Protein AF-A0A6I2YUP7-F1 (afdb_monomer_lite)

pLDDT: mean 86.21, std 19.7, range [32.12, 98.81]

Secondary structure (DSSP, 8-state):
---HHHHHHHHHHHHHHHHHTT----------------------------GGGHHHHHHHHTT-HHHHHHHHHHHHHH-TT-HHHHHHHHHHHHHHHHTT--HHHHHHHHTSTTGGG-HHHHHHHHHHHHHTT-HHHHHHHHHHHHHH--HHHHHHHHHHHHHHHHHHTT-TTHHHHHHHHHHHH-

Foldseek 3Di:
DDPPVVVVVVVVVVVVVCVVVVNPDDPDDDDDDDDDDDPPPPPVPPPPDPVLQVQLVVCVVVVNLVSNLVSLVVVCVVPVPPLVSLLSNLVSVLVVLQPPDDLVVLVVQLPDPPCLQVLSSLLSNLSVCLVVVVLLVSLVSLLSNLLVYDDPSNVSSVVSNVSSCSNCPVPPNNVVSVVSNVVSVD

Sequence (186 aa):
AYPEAQIRAILDELLKVAAEQGVTGTLTDDQGQVPDEPAGAEEDAEPATDPRFDAAFNAIEAGDWESAAAAYQLIIDADPSERDAIAGLATVGLYRRTEGEDEGALRSIADQPDAAADVVVQCATADFDALAGRWSLAFDRLVTCVRASSGPDRELVRSRLLELFVLAGEDPAVPAARTALANALF

Radius of gyration: 26.77 Å; chains: 1; bounding box: 65×63×55 Å

Structure (mmCIF, N/CA/C/O backbone):
data_AF-A0A6I2YUP7-F1
#
_entry.id   AF-A0A6I2YUP7-F1
#
loop_
_atom_site.group_PDB
_atom_site.id
_atom_site.type_symbol
_atom_site.label_atom_id
_atom_site.label_alt_id
_atom_site.label_comp_id
_atom_site.label_asym_id
_atom_site.label_entity_id
_atom_site.label_seq_id
_atom_site.pdbx_PDB_ins_code
_atom_site.Cartn_x
_atom_site.Cartn_y
_atom_site.Cartn_z
_atom_site.occupancy
_atom_site.B_iso_or_equiv
_atom_site.auth_seq_id
_atom_site.auth_comp_id
_atom_site.auth_asym_id
_atom_site.auth_atom_id
_atom_site.pdbx_PDB_model_num
ATOM 1 N N . ALA A 1 1 ? 31.560 44.373 -1.502 1.00 60.38 1 ALA A N 1
ATOM 2 C CA . ALA A 1 1 ? 32.287 43.942 -2.711 1.00 60.38 1 ALA A CA 1
ATOM 3 C C . ALA A 1 1 ? 33.732 43.698 -2.308 1.00 60.38 1 ALA A C 1
ATOM 5 O O . ALA A 1 1 ? 34.328 44.596 -1.725 1.00 60.38 1 ALA A O 1
ATOM 6 N N . TYR A 1 2 ? 34.244 42.482 -2.495 1.00 57.75 2 TYR A N 1
ATOM 7 C CA . TYR A 1 2 ? 35.631 42.163 -2.146 1.00 57.75 2 TYR A CA 1
ATOM 8 C C . TYR A 1 2 ? 36.592 42.781 -3.181 1.00 57.75 2 TYR A C 1
ATOM 10 O O . TYR A 1 2 ? 36.228 42.844 -4.357 1.00 57.75 2 TYR A O 1
ATOM 18 N N . PRO A 1 3 ? 37.785 43.256 -2.777 1.00 76.12 3 PRO A N 1
ATOM 19 C CA . PRO A 1 3 ? 38.811 43.728 -3.702 1.00 76.12 3 PRO A CA 1
ATOM 20 C C . PRO A 1 3 ? 39.198 42.628 -4.698 1.00 76.12 3 PRO A C 1
ATOM 22 O O . PRO A 1 3 ? 39.425 41.486 -4.306 1.00 76.12 3 PRO A O 1
ATOM 25 N N . GLU A 1 4 ? 39.331 42.973 -5.978 1.00 67.56 4 GLU A N 1
ATOM 26 C CA . GLU A 1 4 ? 39.637 42.033 -7.070 1.00 67.56 4 GLU A CA 1
ATOM 27 C C . GLU A 1 4 ? 40.912 41.201 -6.819 1.00 67.56 4 GLU A C 1
ATOM 29 O O . GLU A 1 4 ? 40.976 40.018 -7.151 1.00 67.56 4 GLU A O 1
ATOM 34 N N . ALA A 1 5 ? 41.904 41.788 -6.143 1.00 68.12 5 ALA A N 1
ATOM 35 C CA . ALA A 1 5 ? 43.133 41.101 -5.747 1.00 68.12 5 ALA A CA 1
ATOM 36 C C . ALA A 1 5 ? 42.896 39.963 -4.733 1.00 68.12 5 ALA A C 1
ATOM 38 O O . ALA A 1 5 ? 43.591 38.952 -4.772 1.00 68.12 5 ALA A O 1
ATOM 39 N N . GLN A 1 6 ? 41.901 40.104 -3.852 1.00 65.00 6 GLN A N 1
ATOM 40 C CA . GLN A 1 6 ? 41.524 39.076 -2.878 1.00 65.00 6 GLN A CA 1
ATOM 41 C C . GLN A 1 6 ? 40.771 37.917 -3.543 1.00 65.00 6 GLN A C 1
ATOM 43 O O . GLN A 1 6 ? 40.932 36.776 -3.132 1.00 65.00 6 GLN A O 1
ATOM 48 N N . ILE A 1 7 ? 40.009 38.191 -4.607 1.00 69.25 7 ILE A N 1
ATOM 49 C CA . ILE A 1 7 ? 39.295 37.162 -5.376 1.00 69.25 7 ILE A CA 1
ATOM 50 C C . ILE A 1 7 ? 40.283 36.298 -6.174 1.00 69.25 7 ILE A C 1
ATOM 52 O O . ILE A 1 7 ? 40.143 35.077 -6.185 1.00 69.25 7 ILE A O 1
ATOM 56 N N . ARG A 1 8 ? 41.317 36.900 -6.781 1.00 69.12 8 ARG A N 1
ATOM 57 C CA . ARG A 1 8 ? 42.359 36.136 -7.497 1.00 69.12 8 ARG A CA 1
ATOM 58 C C . ARG A 1 8 ? 43.161 35.226 -6.573 1.00 69.12 8 ARG A C 1
ATOM 60 O O . ARG A 1 8 ? 43.351 34.067 -6.904 1.00 69.12 8 ARG A O 1
ATOM 67 N N . ALA A 1 9 ? 43.549 35.716 -5.396 1.00 72.19 9 ALA A N 1
ATOM 68 C CA . ALA A 1 9 ? 44.296 34.909 -4.432 1.00 72.19 9 ALA A CA 1
ATOM 69 C C . ALA A 1 9 ? 43.512 33.662 -3.977 1.00 72.19 9 ALA A C 1
ATOM 71 O O . ALA A 1 9 ? 44.088 32.585 -3.858 1.00 72.19 9 ALA A O 1
ATOM 72 N N . ILE A 1 10 ? 42.195 33.796 -3.779 1.00 72.56 10 ILE A N 1
ATOM 73 C CA . ILE A 1 10 ? 41.316 32.678 -3.406 1.00 72.56 10 ILE A CA 1
ATOM 74 C C . ILE A 1 10 ? 41.162 31.689 -4.571 1.00 72.56 10 ILE A C 1
ATOM 76 O O . ILE A 1 10 ? 41.180 30.483 -4.348 1.00 72.56 10 ILE A O 1
ATOM 80 N N . LEU A 1 11 ? 41.038 32.176 -5.811 1.00 72.81 11 LEU A N 1
ATOM 81 C CA . LEU A 1 11 ? 40.958 31.326 -7.007 1.00 72.81 11 LEU A CA 1
ATOM 82 C C . LEU A 1 11 ? 42.252 30.537 -7.253 1.00 72.81 11 LEU A C 1
ATOM 84 O O . LEU A 1 11 ? 42.181 29.356 -7.587 1.00 72.81 11 LEU A O 1
ATOM 88 N N . ASP A 1 12 ? 43.414 31.155 -7.037 1.00 73.19 12 ASP A N 1
ATOM 89 C CA . ASP A 1 12 ? 44.716 30.495 -7.179 1.00 73.19 12 ASP A CA 1
ATOM 90 C C . ASP A 1 12 ? 44.909 29.387 -6.128 1.00 73.19 12 ASP A C 1
ATOM 92 O O . ASP A 1 12 ? 45.431 28.313 -6.432 1.00 73.19 12 ASP A O 1
ATOM 96 N N . GLU A 1 13 ? 44.445 29.612 -4.894 1.00 72.38 13 GLU A N 1
ATOM 97 C CA . GLU A 1 13 ? 44.474 28.608 -3.825 1.00 72.38 13 GLU A CA 1
ATOM 98 C C . GLU A 1 13 ? 43.525 27.433 -4.126 1.00 72.38 13 GLU A C 1
ATOM 100 O O . GLU A 1 13 ? 43.892 26.271 -3.944 1.00 72.38 13 GLU A O 1
ATOM 105 N N . LEU A 1 14 ? 42.347 27.717 -4.690 1.00 71.94 14 LEU A N 1
ATOM 106 C CA . LEU A 1 14 ? 41.347 26.712 -5.065 1.00 71.94 14 LEU A CA 1
ATOM 107 C C . LEU A 1 14 ? 41.806 25.853 -6.258 1.00 71.94 14 LEU A C 1
ATOM 109 O O . LEU A 1 14 ? 41.625 24.635 -6.247 1.00 71.94 14 LEU A O 1
ATOM 113 N N . LEU A 1 15 ? 42.475 26.458 -7.246 1.00 73.06 15 LEU A N 1
ATOM 114 C CA . LEU A 1 15 ? 43.092 25.752 -8.378 1.00 73.06 15 LEU A CA 1
ATOM 115 C C . LEU A 1 15 ? 44.245 24.843 -7.939 1.00 73.06 15 LEU A C 1
ATOM 117 O O . LEU A 1 15 ? 44.411 23.746 -8.475 1.00 73.06 15 LEU A O 1
ATOM 121 N N . LYS A 1 16 ? 45.025 25.265 -6.942 1.00 71.62 16 LYS A N 1
ATOM 122 C CA . LYS A 1 16 ? 46.128 24.463 -6.406 1.00 71.62 16 LYS A CA 1
ATOM 123 C C . LYS A 1 16 ? 45.627 23.216 -5.668 1.00 71.62 16 LYS A C 1
ATOM 125 O O . LYS A 1 16 ? 46.162 22.133 -5.887 1.00 71.62 16 LYS A O 1
ATOM 130 N N . VAL A 1 17 ? 44.563 23.349 -4.873 1.00 73.06 17 VAL A N 1
ATOM 131 C CA . VAL A 1 17 ? 43.896 22.210 -4.212 1.00 73.06 17 VAL A CA 1
ATOM 132 C C . VAL A 1 17 ? 43.253 21.268 -5.237 1.00 73.06 17 VAL A C 1
ATOM 134 O O . VAL A 1 17 ? 43.338 20.050 -5.093 1.00 73.06 17 VAL A O 1
ATOM 137 N N . ALA A 1 18 ? 42.662 21.807 -6.307 1.00 66.31 18 ALA A N 1
ATOM 138 C CA . ALA A 1 18 ? 42.081 21.006 -7.385 1.00 66.31 18 ALA A CA 1
ATOM 139 C C . ALA A 1 18 ? 43.136 20.172 -8.142 1.00 66.31 18 ALA A C 1
ATOM 141 O O . ALA A 1 18 ? 42.882 19.014 -8.475 1.00 66.31 18 ALA A O 1
ATOM 142 N N . ALA A 1 19 ? 44.340 20.720 -8.349 1.00 65.94 19 ALA A N 1
ATOM 143 C CA . ALA A 1 19 ? 45.453 20.004 -8.972 1.00 65.94 19 ALA A CA 1
ATOM 144 C C . ALA A 1 19 ? 45.991 18.854 -8.097 1.00 65.94 19 ALA A C 1
ATOM 146 O O . ALA A 1 19 ? 46.323 17.791 -8.618 1.00 65.94 19 ALA A O 1
ATOM 147 N N . GLU A 1 20 ? 46.031 19.030 -6.771 1.00 67.81 20 GLU A N 1
ATOM 148 C CA . GLU A 1 20 ? 46.424 17.975 -5.819 1.00 67.81 20 GLU A CA 1
ATOM 149 C C . GLU A 1 20 ? 45.389 16.839 -5.728 1.00 67.81 20 GLU A C 1
ATOM 151 O O . GLU A 1 20 ? 45.741 15.710 -5.392 1.00 67.81 20 GLU A O 1
ATOM 156 N N . GLN A 1 21 ? 44.129 17.117 -6.078 1.00 61.50 21 GLN A N 1
ATOM 157 C CA . GLN A 1 21 ? 43.027 16.147 -6.130 1.00 61.50 21 GLN A CA 1
ATOM 158 C C . GLN A 1 21 ? 42.781 15.579 -7.541 1.00 61.50 21 GLN A C 1
ATOM 160 O O . GLN A 1 21 ? 41.771 14.919 -7.774 1.00 61.50 21 GLN A O 1
ATOM 165 N N . GLY A 1 22 ? 43.694 15.815 -8.493 1.00 55.28 22 GLY A N 1
ATOM 166 C CA . GLY A 1 22 ? 43.634 15.217 -9.831 1.00 55.28 22 GLY A CA 1
ATOM 167 C C . GLY A 1 22 ? 42.547 15.784 -10.750 1.00 55.28 22 GLY A C 1
ATOM 168 O O . GLY A 1 22 ? 42.221 15.169 -11.762 1.00 55.28 22 GLY A O 1
ATOM 169 N N . VAL A 1 23 ? 41.994 16.958 -10.441 1.00 59.06 23 VAL A N 1
ATOM 170 C CA . VAL A 1 23 ? 40.994 17.623 -11.284 1.00 59.06 23 VAL A CA 1
ATOM 171 C C . VAL A 1 23 ? 41.711 18.400 -12.391 1.00 59.06 23 VAL A C 1
ATOM 173 O O . VAL A 1 23 ? 41.940 19.605 -12.295 1.00 59.06 23 VAL A O 1
ATOM 176 N N . THR A 1 24 ? 42.093 17.714 -13.467 1.00 55.19 24 THR A N 1
ATOM 177 C CA . THR A 1 24 ? 42.529 18.370 -14.707 1.00 55.19 24 THR A CA 1
ATOM 178 C C . THR A 1 24 ? 41.304 18.820 -15.493 1.00 55.19 24 THR A C 1
ATOM 180 O O . THR A 1 24 ? 40.762 18.075 -16.305 1.00 55.19 24 THR A O 1
ATOM 183 N N . GLY A 1 25 ? 40.847 20.045 -15.238 1.00 48.84 25 GLY A N 1
ATOM 184 C CA . GLY A 1 25 ? 39.859 20.707 -16.084 1.00 48.84 25 GLY A CA 1
ATOM 185 C C . GLY A 1 25 ? 40.470 21.038 -17.444 1.00 48.84 25 GLY A C 1
ATOM 186 O O . GLY A 1 25 ? 41.142 22.056 -17.588 1.00 48.84 25 GLY A O 1
ATOM 187 N N . THR A 1 26 ? 40.254 20.185 -18.442 1.00 45.12 26 THR A N 1
ATOM 188 C CA . THR A 1 26 ? 40.551 20.509 -19.840 1.00 45.12 26 THR A CA 1
ATOM 189 C C . THR A 1 26 ? 39.296 21.069 -20.493 1.00 45.12 26 THR A C 1
ATOM 191 O O . THR A 1 26 ? 38.375 20.328 -20.831 1.00 45.12 26 THR A O 1
ATOM 194 N N . LEU A 1 27 ? 39.265 22.387 -20.680 1.00 41.19 27 LEU A N 1
ATOM 195 C CA . LEU A 1 27 ? 38.492 22.985 -21.762 1.00 41.19 27 LEU A CA 1
ATOM 196 C C . LEU A 1 27 ? 39.338 22.809 -23.025 1.00 41.19 27 LEU A C 1
ATOM 198 O O . LEU A 1 27 ? 40.345 23.491 -23.190 1.00 41.19 27 LEU A O 1
ATOM 202 N N . THR A 1 28 ? 38.991 21.838 -23.862 1.00 35.78 28 THR A N 1
ATOM 203 C CA . THR A 1 28 ? 39.489 21.763 -25.236 1.00 35.78 28 THR A CA 1
ATOM 204 C C . THR A 1 28 ? 38.520 22.531 -26.118 1.00 35.78 28 THR A C 1
ATOM 206 O O . THR A 1 28 ? 37.475 22.013 -26.510 1.00 35.78 28 THR A O 1
ATOM 209 N N . ASP A 1 29 ? 38.862 23.778 -26.426 1.00 37.78 29 ASP A N 1
ATOM 210 C CA . ASP A 1 29 ? 38.388 24.442 -27.626 1.00 37.78 29 ASP A CA 1
ATOM 211 C C . ASP A 1 29 ? 39.438 24.350 -28.748 1.00 37.78 29 ASP A C 1
ATOM 213 O O . ASP A 1 29 ? 40.617 24.650 -28.591 1.00 37.78 29 ASP A O 1
ATOM 217 N N . ASP A 1 30 ? 38.916 23.939 -29.901 1.00 35.41 30 ASP A N 1
ATOM 218 C CA . ASP A 1 30 ? 39.384 24.190 -31.262 1.00 35.41 30 ASP A CA 1
ATOM 219 C C . ASP A 1 30 ? 40.334 23.192 -31.970 1.00 35.41 30 ASP A C 1
ATOM 221 O O . ASP A 1 30 ? 41.514 23.035 -31.676 1.00 35.41 30 ASP A O 1
ATOM 225 N N . GLN A 1 31 ? 39.741 22.606 -33.020 1.00 41.53 31 GLN A N 1
ATOM 226 C CA . GLN A 1 31 ? 40.301 22.256 -34.331 1.00 41.53 31 GLN A CA 1
ATOM 227 C C . GLN A 1 31 ? 41.463 21.256 -34.450 1.00 41.53 31 GLN A C 1
ATOM 229 O O . GLN A 1 31 ? 42.638 21.587 -34.323 1.00 41.53 31 GLN A O 1
ATOM 234 N N . GLY A 1 32 ? 41.114 20.090 -35.006 1.00 40.28 32 GLY A N 1
ATOM 235 C CA . GLY A 1 32 ? 41.948 19.418 -36.003 1.00 40.28 32 GLY A CA 1
ATOM 236 C C . GLY A 1 32 ? 42.305 17.972 -35.682 1.00 40.28 32 GLY A C 1
ATOM 237 O O . GLY A 1 32 ? 43.016 17.695 -34.727 1.00 40.28 32 GLY A O 1
ATOM 238 N N . GLN A 1 33 ? 41.910 17.093 -36.607 1.00 32.12 33 GLN A N 1
ATOM 239 C CA . GLN A 1 33 ? 42.353 15.709 -36.776 1.00 32.12 33 GLN A CA 1
ATOM 240 C C . GLN A 1 33 ? 41.599 14.648 -35.963 1.00 32.12 33 GLN A C 1
ATOM 242 O O . GLN A 1 33 ? 41.847 14.426 -34.785 1.00 32.12 33 GLN A O 1
ATOM 247 N N . VAL A 1 34 ? 40.738 13.915 -36.672 1.00 34.03 34 VAL A N 1
ATOM 248 C CA . VAL A 1 34 ? 40.300 12.571 -36.286 1.00 34.03 34 VAL A CA 1
ATOM 249 C C . VAL A 1 34 ? 41.255 11.585 -36.966 1.00 34.03 34 VAL A C 1
ATOM 251 O O . VAL A 1 34 ? 41.293 11.546 -38.199 1.00 34.03 34 VAL A O 1
ATOM 254 N N . PRO A 1 35 ? 42.067 10.820 -36.223 1.00 39.41 35 PRO A N 1
ATOM 255 C CA . PRO A 1 35 ? 42.501 9.508 -36.664 1.00 39.41 35 PRO A CA 1
ATOM 256 C C . PRO A 1 35 ? 41.584 8.450 -36.048 1.00 39.41 35 PRO A C 1
ATOM 258 O O . PRO A 1 35 ? 41.294 8.494 -34.856 1.00 39.41 35 PRO A O 1
ATOM 261 N N . ASP A 1 36 ? 41.155 7.545 -36.921 1.00 39.25 36 ASP A N 1
ATOM 262 C CA . ASP A 1 36 ? 40.486 6.266 -36.683 1.00 39.25 36 ASP A CA 1
ATOM 263 C C . ASP A 1 36 ? 40.679 5.647 -35.284 1.00 39.25 36 ASP A C 1
ATOM 265 O O . ASP A 1 36 ? 41.797 5.470 -34.798 1.00 39.25 36 ASP A O 1
ATOM 269 N N . GLU A 1 37 ? 39.527 5.288 -34.720 1.00 39.38 37 GLU A N 1
ATOM 270 C CA . GLU A 1 37 ? 39.174 4.170 -33.834 1.00 39.38 37 GLU A CA 1
ATOM 271 C C . GLU A 1 37 ? 40.234 3.062 -33.565 1.00 39.38 37 GLU A C 1
ATOM 273 O O . GLU A 1 37 ? 41.066 2.732 -34.409 1.00 39.38 37 GLU A O 1
ATOM 278 N N . PRO A 1 38 ? 40.192 2.427 -32.373 1.00 42.66 38 PRO A N 1
ATOM 279 C CA . PRO A 1 38 ? 38.998 1.745 -31.893 1.00 42.66 38 PRO A CA 1
ATOM 280 C C . PRO A 1 38 ? 38.403 2.409 -30.661 1.00 42.66 38 PRO A C 1
ATOM 282 O O . PRO A 1 38 ? 39.020 2.460 -29.597 1.00 42.66 38 PRO A O 1
ATOM 285 N N . ALA A 1 39 ? 37.154 2.849 -30.804 1.00 42.50 39 ALA A N 1
ATOM 286 C CA . ALA A 1 39 ? 36.233 2.902 -29.692 1.00 42.50 39 ALA A CA 1
ATOM 287 C C . ALA A 1 39 ? 36.068 1.464 -29.183 1.00 42.50 39 ALA A C 1
ATOM 289 O O . ALA A 1 39 ? 35.295 0.667 -29.711 1.00 42.50 39 ALA A O 1
ATOM 290 N N . GLY A 1 40 ? 36.839 1.118 -28.154 1.00 38.88 40 GLY A N 1
ATOM 291 C CA . GLY A 1 40 ? 36.403 0.131 -27.182 1.00 38.88 40 GLY A CA 1
ATOM 292 C C . GLY A 1 40 ? 35.196 0.723 -26.474 1.00 38.88 40 GLY A C 1
ATOM 293 O O . GLY A 1 40 ? 35.333 1.290 -25.396 1.00 38.88 40 GLY A O 1
ATOM 294 N N . ALA A 1 41 ? 34.040 0.667 -27.135 1.00 44.75 41 ALA A N 1
ATOM 295 C CA . ALA A 1 41 ? 32.761 0.777 -26.475 1.00 44.75 41 ALA A CA 1
ATOM 296 C C . ALA A 1 41 ? 32.654 -0.457 -25.577 1.00 44.75 41 ALA A C 1
ATOM 298 O O . ALA A 1 41 ? 32.142 -1.505 -25.964 1.00 44.75 41 ALA A O 1
ATOM 299 N N . GLU A 1 42 ? 33.194 -0.340 -24.370 1.00 44.16 42 GLU A N 1
ATOM 300 C CA . GLU A 1 42 ? 32.505 -0.897 -23.222 1.00 44.16 42 GLU A CA 1
ATOM 301 C C . GLU A 1 42 ? 31.185 -0.117 -23.163 1.00 44.16 42 GLU A C 1
ATOM 303 O O . GLU A 1 42 ? 31.072 0.919 -22.516 1.00 44.16 42 GLU A O 1
ATOM 308 N N . GLU A 1 43 ? 30.210 -0.553 -23.971 1.00 47.78 43 GLU A N 1
ATOM 309 C CA . GLU A 1 43 ? 28.817 -0.417 -23.581 1.00 47.78 43 GLU A CA 1
ATOM 310 C C . GLU A 1 43 ? 28.784 -1.010 -22.178 1.00 47.78 43 GLU A C 1
ATOM 312 O O . GLU A 1 43 ? 28.961 -2.221 -22.009 1.00 47.78 43 GLU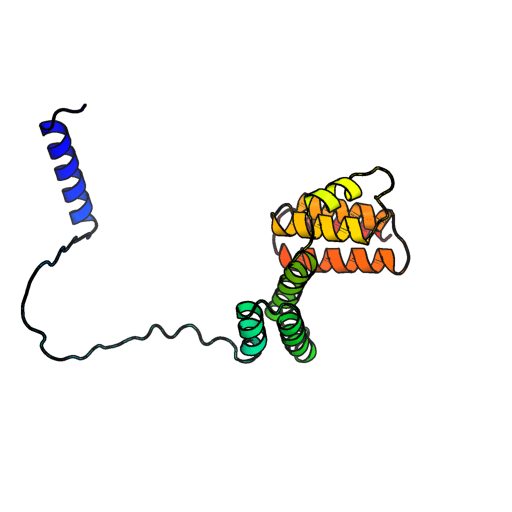 A O 1
ATOM 317 N N . ASP A 1 44 ? 28.685 -0.140 -21.171 1.00 44.06 44 ASP A N 1
ATOM 318 C CA . ASP A 1 44 ? 28.180 -0.510 -19.862 1.00 44.06 44 ASP A CA 1
ATOM 319 C C . ASP A 1 44 ? 26.892 -1.277 -20.147 1.00 44.06 44 ASP A C 1
ATOM 321 O O . ASP A 1 44 ? 25.859 -0.688 -20.462 1.00 44.06 44 ASP A O 1
ATOM 325 N N . ALA A 1 45 ? 26.994 -2.605 -20.178 1.00 53.25 45 ALA A N 1
ATOM 326 C CA . ALA A 1 45 ? 25.857 -3.467 -20.374 1.00 53.25 45 ALA A CA 1
ATOM 327 C C . ALA A 1 45 ? 24.942 -3.167 -19.196 1.00 53.25 45 ALA A C 1
ATOM 329 O O . ALA A 1 45 ? 25.246 -3.560 -18.064 1.00 53.25 45 ALA A O 1
ATOM 330 N N . GLU A 1 46 ? 23.869 -2.413 -19.454 1.00 55.09 46 GLU A N 1
ATOM 331 C CA . GLU A 1 46 ? 22.804 -2.227 -18.485 1.00 55.09 46 GLU A CA 1
ATOM 332 C C . GLU A 1 46 ? 22.479 -3.620 -17.939 1.00 55.09 46 GLU A C 1
ATOM 334 O O . GLU A 1 46 ? 22.352 -4.567 -18.729 1.00 55.09 46 GLU A O 1
ATOM 339 N N . PRO A 1 47 ? 22.476 -3.799 -16.605 1.00 54.81 47 PRO A N 1
ATOM 340 C CA . PRO A 1 47 ? 22.310 -5.115 -16.016 1.00 54.81 47 PRO A CA 1
ATOM 341 C C . PRO A 1 47 ? 21.071 -5.747 -16.636 1.00 54.81 47 PRO A C 1
ATOM 343 O O . PRO A 1 47 ? 19.996 -5.152 -16.582 1.00 54.81 47 PRO A O 1
ATOM 346 N N . ALA A 1 48 ? 21.257 -6.908 -17.274 1.00 60.53 48 ALA A N 1
ATOM 347 C CA . ALA A 1 48 ? 20.208 -7.571 -18.033 1.00 60.53 48 ALA A CA 1
ATOM 348 C C . ALA A 1 48 ? 18.949 -7.656 -17.167 1.00 60.53 48 ALA A C 1
ATOM 350 O O . ALA A 1 48 ? 18.931 -8.352 -16.148 1.00 60.53 48 ALA A O 1
ATOM 351 N N . THR A 1 49 ? 17.932 -6.889 -17.548 1.00 67.38 49 THR A N 1
ATOM 352 C CA . THR A 1 49 ? 16.643 -6.888 -16.872 1.00 67.38 49 THR A CA 1
ATOM 353 C C . THR A 1 49 ? 16.063 -8.290 -17.015 1.00 67.38 49 THR A C 1
ATOM 355 O O . THR A 1 49 ? 16.147 -8.882 -18.092 1.00 67.38 49 THR A O 1
ATOM 358 N N . ASP A 1 50 ? 15.557 -8.877 -15.928 1.00 87.31 50 ASP A N 1
ATOM 359 C CA . ASP A 1 50 ? 14.902 -10.184 -16.005 1.00 87.31 50 ASP A CA 1
ATOM 360 C C . ASP A 1 50 ? 13.734 -10.083 -17.006 1.00 87.31 50 ASP A C 1
ATOM 362 O O . ASP A 1 50 ? 12.778 -9.353 -16.720 1.00 87.31 50 ASP A O 1
ATOM 366 N N . PRO A 1 51 ? 13.761 -10.818 -18.140 1.00 91.75 51 PRO A N 1
ATOM 367 C CA . PRO A 1 51 ? 12.769 -10.661 -19.204 1.00 91.75 51 PRO A CA 1
ATOM 368 C C . PRO A 1 51 ? 11.329 -10.930 -18.760 1.00 91.75 51 PRO A C 1
ATOM 370 O O . PRO A 1 51 ? 10.375 -10.538 -19.433 1.00 91.75 51 PRO A O 1
ATOM 373 N N . ARG A 1 52 ? 11.134 -11.614 -17.621 1.00 94.56 52 ARG A N 1
ATOM 374 C CA . ARG A 1 52 ? 9.804 -11.811 -17.028 1.00 94.56 52 ARG A CA 1
ATOM 375 C C . ARG A 1 52 ? 9.121 -10.478 -16.701 1.00 94.56 52 ARG A C 1
ATOM 377 O O . ARG A 1 52 ? 7.896 -10.414 -16.753 1.00 94.56 52 ARG A O 1
ATOM 384 N N . PHE A 1 53 ? 9.892 -9.436 -16.387 1.00 96.38 53 PHE A N 1
ATOM 385 C CA . PHE A 1 53 ? 9.394 -8.128 -15.960 1.00 96.38 53 PHE A CA 1
ATOM 386 C C . PHE A 1 53 ? 9.173 -7.135 -17.109 1.00 96.38 53 PHE A C 1
ATOM 388 O O . PHE A 1 53 ? 8.506 -6.122 -16.896 1.00 96.38 53 PHE A O 1
ATOM 395 N N . ASP A 1 54 ? 9.642 -7.429 -18.326 1.00 96.44 54 ASP A N 1
ATOM 396 C CA . ASP A 1 54 ? 9.555 -6.521 -19.479 1.00 96.44 54 ASP A CA 1
ATOM 397 C C . ASP A 1 54 ? 8.121 -6.040 -19.736 1.00 96.44 54 ASP A C 1
ATOM 399 O O . ASP A 1 54 ? 7.882 -4.863 -19.998 1.00 96.44 54 ASP A O 1
ATOM 403 N N . ALA A 1 55 ? 7.133 -6.935 -19.637 1.00 96.62 55 ALA A N 1
ATOM 404 C CA . ALA A 1 55 ? 5.729 -6.577 -19.841 1.00 96.62 55 ALA A CA 1
ATOM 405 C C . ALA A 1 55 ? 5.220 -5.574 -18.790 1.00 96.62 55 ALA A C 1
ATOM 407 O O . ALA A 1 55 ? 4.461 -4.668 -19.129 1.00 96.62 55 ALA A O 1
ATOM 408 N N . ALA A 1 56 ? 5.654 -5.715 -17.533 1.00 97.44 56 ALA A N 1
ATOM 409 C CA . ALA A 1 56 ? 5.289 -4.793 -16.464 1.00 97.44 56 ALA A CA 1
ATOM 410 C C . ALA A 1 56 ? 5.962 -3.429 -16.658 1.00 97.44 56 ALA A C 1
ATOM 412 O O . ALA A 1 56 ? 5.291 -2.404 -16.551 1.00 97.44 56 ALA A O 1
ATOM 413 N N . PHE A 1 57 ? 7.252 -3.408 -17.009 1.00 96.62 57 PHE A N 1
ATOM 414 C CA . PHE A 1 57 ? 7.985 -2.164 -17.255 1.00 96.62 57 PHE A CA 1
ATOM 415 C C . PHE A 1 57 ? 7.425 -1.385 -18.442 1.00 96.62 57 PHE A C 1
ATOM 417 O O . PHE A 1 57 ? 7.096 -0.213 -18.286 1.00 96.62 57 PHE A O 1
ATOM 424 N N . ASN A 1 58 ? 7.200 -2.042 -19.582 1.00 97.31 58 ASN A N 1
ATOM 425 C CA . ASN A 1 58 ? 6.593 -1.400 -20.751 1.00 97.31 58 ASN A CA 1
ATOM 426 C C . ASN A 1 58 ? 5.204 -0.814 -20.434 1.00 97.31 58 ASN A C 1
ATOM 428 O O . ASN A 1 58 ? 4.854 0.266 -20.908 1.00 97.31 58 ASN A O 1
ATOM 432 N N . ALA A 1 59 ? 4.399 -1.513 -19.626 1.00 98.06 59 ALA A N 1
ATOM 433 C CA . ALA A 1 59 ? 3.091 -1.020 -19.208 1.00 98.06 59 ALA A CA 1
ATOM 434 C C . ALA A 1 59 ? 3.202 0.202 -18.279 1.00 98.06 59 ALA A C 1
ATOM 436 O O . ALA A 1 59 ? 2.479 1.175 -18.473 1.00 98.06 59 ALA A O 1
ATOM 437 N N . ILE A 1 60 ? 4.143 0.196 -17.327 1.00 97.62 60 ILE A N 1
ATOM 438 C CA . ILE A 1 60 ? 4.442 1.355 -16.470 1.00 97.62 60 ILE A CA 1
ATOM 439 C C . ILE A 1 60 ? 4.880 2.560 -17.310 1.00 97.62 60 ILE A C 1
ATOM 441 O O . ILE A 1 60 ? 4.376 3.661 -17.101 1.00 97.62 60 ILE A O 1
ATOM 445 N N . GLU A 1 61 ? 5.775 2.366 -18.281 1.00 96.50 61 GLU A N 1
ATOM 446 C CA . GLU A 1 61 ? 6.234 3.434 -19.181 1.00 96.50 61 GLU A CA 1
ATOM 447 C C . GLU A 1 61 ? 5.093 4.030 -20.013 1.00 96.50 61 GLU A C 1
ATOM 449 O O . GLU A 1 61 ? 5.071 5.232 -20.282 1.00 96.50 61 GLU A O 1
ATOM 454 N N . ALA A 1 62 ? 4.113 3.205 -20.386 1.00 97.19 62 ALA A N 1
ATOM 455 C CA . ALA A 1 62 ? 2.906 3.640 -21.077 1.00 97.19 62 ALA A CA 1
ATOM 456 C C . ALA A 1 62 ? 1.854 4.288 -20.151 1.00 97.19 62 ALA A C 1
ATOM 458 O O . ALA A 1 62 ? 0.836 4.772 -20.649 1.00 97.19 62 ALA A O 1
ATOM 459 N N . GLY A 1 63 ? 2.069 4.295 -18.829 1.00 96.31 63 GLY A N 1
ATOM 460 C CA . GLY A 1 63 ? 1.077 4.724 -17.838 1.00 96.31 63 GLY A CA 1
ATOM 461 C C . GLY A 1 63 ? -0.115 3.768 -17.703 1.00 96.31 63 GLY A C 1
ATOM 462 O O . GLY A 1 63 ? -1.167 4.159 -17.208 1.00 96.31 63 GLY A O 1
ATOM 463 N N . ASP A 1 64 ? 0.018 2.521 -18.160 1.00 98.00 64 ASP A N 1
ATOM 464 C CA . ASP A 1 64 ? -1.015 1.490 -18.063 1.00 98.00 64 ASP A CA 1
ATOM 465 C C . AS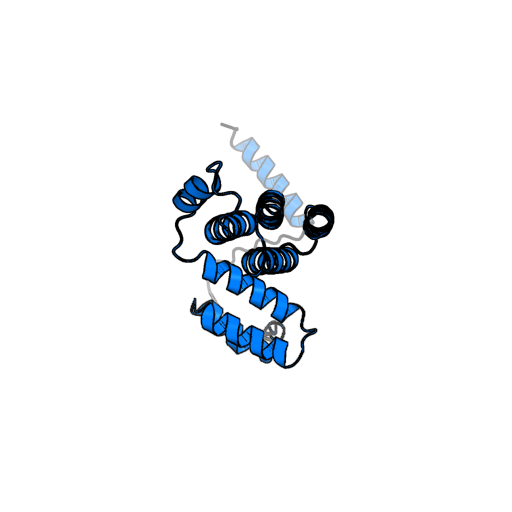P A 1 64 ? -0.817 0.652 -16.790 1.00 98.00 64 ASP A C 1
ATOM 467 O O . ASP A 1 64 ? -0.261 -0.452 -16.795 1.00 98.00 64 ASP A O 1
ATOM 471 N N . TRP A 1 65 ? -1.284 1.198 -15.666 1.00 97.81 65 TRP A N 1
ATOM 472 C CA . TRP A 1 65 ? -1.183 0.549 -14.357 1.00 97.81 65 TRP A CA 1
ATOM 473 C C . TRP A 1 65 ? -1.933 -0.784 -14.285 1.00 97.81 65 TRP A C 1
ATOM 475 O O . TRP A 1 65 ? -1.544 -1.668 -13.520 1.00 97.81 65 TRP A O 1
ATOM 485 N N . GLU A 1 66 ? -3.001 -0.943 -15.071 1.00 97.31 66 GLU A N 1
ATOM 486 C CA . GLU A 1 66 ? -3.791 -2.175 -15.112 1.00 97.31 66 GLU A CA 1
ATOM 487 C C . GLU A 1 66 ? -2.996 -3.301 -15.775 1.00 97.31 66 GLU A C 1
ATOM 489 O O . GLU A 1 66 ? -2.844 -4.380 -15.196 1.00 97.31 66 GLU A O 1
ATOM 494 N N . SER A 1 67 ? -2.423 -3.033 -16.951 1.00 98.12 67 SER A N 1
ATOM 495 C CA . SER A 1 67 ? -1.568 -3.996 -17.6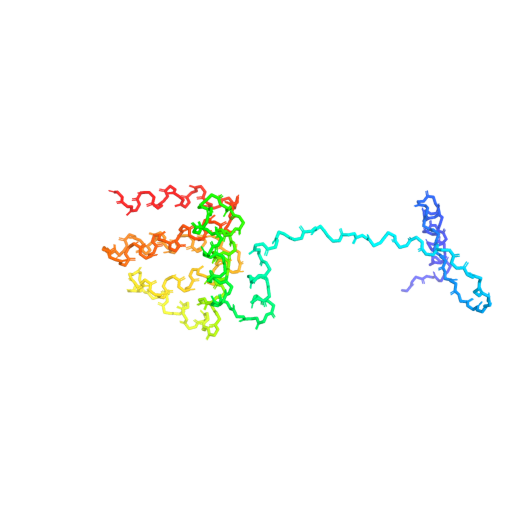46 1.00 98.12 67 SER A CA 1
ATOM 496 C C . SER A 1 67 ? -0.313 -4.325 -16.835 1.00 98.12 67 SER A C 1
ATOM 498 O O . SER A 1 67 ? 0.088 -5.489 -16.775 1.00 98.12 67 SER A O 1
ATOM 500 N N . ALA A 1 68 ? 0.273 -3.341 -16.145 1.00 98.50 68 ALA A N 1
ATOM 501 C CA . ALA A 1 68 ? 1.416 -3.577 -15.269 1.00 98.50 68 ALA A CA 1
ATOM 502 C C . ALA A 1 68 ? 1.056 -4.495 -14.088 1.00 98.50 68 ALA A C 1
ATOM 504 O O . ALA A 1 68 ? 1.784 -5.445 -13.794 1.00 98.50 68 ALA A O 1
ATOM 505 N N . ALA A 1 69 ? -0.091 -4.262 -13.440 1.00 98.19 69 ALA A N 1
ATOM 506 C CA . ALA A 1 69 ? -0.581 -5.114 -12.357 1.00 98.19 69 ALA A CA 1
ATOM 507 C C . ALA A 1 69 ? -0.809 -6.556 -12.832 1.00 98.19 69 ALA A C 1
ATOM 509 O O . ALA A 1 69 ? -0.393 -7.502 -12.161 1.00 98.19 69 ALA A O 1
ATOM 510 N N . ALA A 1 70 ? -1.417 -6.731 -14.008 1.00 98.44 70 ALA A N 1
ATOM 511 C CA . ALA A 1 70 ? -1.622 -8.047 -14.601 1.00 98.44 70 ALA A CA 1
ATOM 512 C C . ALA A 1 70 ? -0.291 -8.762 -14.895 1.00 98.44 70 ALA A C 1
ATOM 514 O O . ALA A 1 70 ? -0.159 -9.951 -14.606 1.00 98.44 70 ALA A O 1
ATOM 515 N N . ALA A 1 71 ? 0.712 -8.047 -15.412 1.00 98.31 71 ALA A N 1
ATOM 516 C CA . ALA A 1 71 ? 2.034 -8.607 -15.680 1.00 98.31 71 ALA A CA 1
ATOM 517 C C . ALA A 1 71 ? 2.746 -9.070 -14.397 1.00 98.31 71 ALA A C 1
ATOM 519 O O . ALA A 1 71 ? 3.246 -10.194 -14.352 1.00 98.31 71 ALA A O 1
ATOM 520 N N . TYR A 1 72 ? 2.731 -8.266 -13.326 1.00 98.50 72 TYR A N 1
ATOM 521 C CA . TYR A 1 72 ? 3.274 -8.695 -12.033 1.00 98.50 72 TYR A CA 1
ATOM 522 C C . TYR A 1 72 ? 2.525 -9.896 -11.454 1.00 98.50 72 TYR A C 1
ATOM 524 O O . TYR A 1 72 ? 3.156 -10.817 -10.937 1.00 98.50 72 TYR A O 1
ATOM 532 N N . GLN A 1 73 ? 1.195 -9.930 -11.578 1.00 98.31 73 GLN A N 1
ATOM 533 C CA . GLN A 1 73 ? 0.403 -11.063 -11.104 1.00 98.31 73 GLN A CA 1
ATOM 534 C C . GLN A 1 73 ? 0.784 -12.366 -11.818 1.00 98.31 73 GLN A C 1
ATOM 536 O O . GLN A 1 73 ? 0.915 -13.391 -11.158 1.00 98.31 73 GLN A O 1
ATOM 541 N N . LEU A 1 74 ? 1.047 -12.335 -13.129 1.00 98.25 74 LEU A N 1
ATOM 542 C CA . LEU A 1 74 ? 1.512 -13.516 -13.868 1.00 98.25 74 LEU A CA 1
ATOM 543 C C . LEU A 1 74 ? 2.850 -14.051 -13.341 1.00 98.25 74 LEU A C 1
ATOM 545 O O . LEU A 1 74 ? 3.049 -15.265 -13.283 1.00 98.25 74 LEU A O 1
ATOM 549 N N . ILE A 1 75 ? 3.761 -13.159 -12.943 1.00 98.25 75 ILE A N 1
ATOM 550 C CA . ILE A 1 75 ? 5.037 -13.551 -12.337 1.00 98.25 75 ILE A CA 1
ATOM 551 C C . ILE A 1 75 ? 4.790 -14.213 -10.974 1.00 98.25 75 ILE A C 1
ATOM 553 O O . ILE A 1 75 ? 5.351 -15.274 -10.712 1.00 98.25 75 ILE A O 1
ATOM 557 N N . ILE A 1 76 ? 3.917 -13.636 -10.141 1.00 98.19 76 ILE A N 1
ATOM 558 C CA . ILE A 1 76 ? 3.562 -14.171 -8.813 1.00 98.19 76 ILE A CA 1
ATOM 559 C C . ILE A 1 76 ? 2.848 -15.523 -8.927 1.00 98.19 76 ILE A C 1
ATOM 561 O O . ILE A 1 76 ? 3.090 -16.424 -8.128 1.00 98.19 76 ILE A O 1
ATOM 565 N N . ASP A 1 77 ? 1.982 -15.696 -9.923 1.00 98.12 77 ASP A N 1
ATOM 566 C CA . ASP A 1 77 ? 1.283 -16.961 -10.159 1.00 98.12 77 ASP A CA 1
ATOM 567 C C . ASP A 1 77 ? 2.265 -18.086 -10.532 1.00 98.12 77 ASP A C 1
ATOM 569 O O . ASP A 1 77 ? 2.040 -19.250 -10.187 1.00 98.12 77 ASP A O 1
ATOM 573 N N . ALA A 1 78 ? 3.364 -17.746 -11.216 1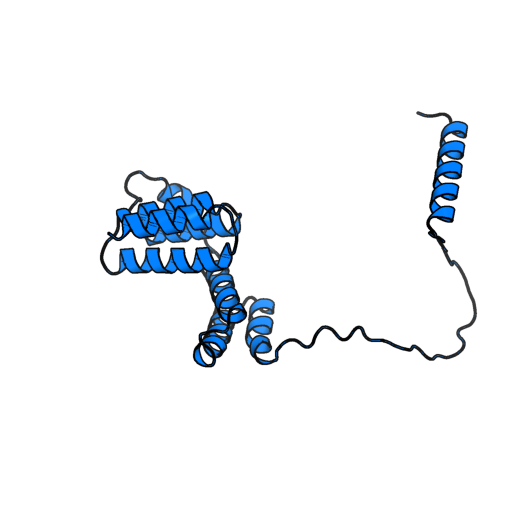.00 97.56 78 ALA A N 1
ATOM 574 C CA . ALA A 1 78 ? 4.438 -18.676 -11.553 1.00 97.56 78 ALA A CA 1
ATOM 575 C C . ALA A 1 78 ? 5.406 -18.920 -10.380 1.00 97.56 78 ALA A C 1
ATOM 577 O O . ALA A 1 78 ? 5.827 -20.059 -10.161 1.00 97.56 78 ALA A O 1
ATOM 578 N N . ASP A 1 79 ? 5.744 -17.872 -9.628 1.00 97.00 79 ASP A N 1
ATOM 579 C CA . ASP A 1 79 ? 6.568 -17.926 -8.422 1.00 97.00 79 ASP A CA 1
ATOM 580 C C . ASP A 1 79 ? 5.977 -17.038 -7.310 1.00 97.00 79 ASP A C 1
ATOM 582 O O . ASP A 1 79 ? 6.278 -15.843 -7.227 1.00 97.00 79 ASP A O 1
ATOM 586 N N . PRO A 1 80 ? 5.190 -17.623 -6.386 1.00 97.19 80 PRO A N 1
ATOM 587 C CA . PRO A 1 80 ? 4.587 -16.878 -5.281 1.00 97.19 80 PRO A CA 1
ATOM 588 C C . PRO A 1 80 ? 5.592 -16.297 -4.279 1.00 97.19 80 PRO A C 1
ATOM 590 O O . PRO A 1 80 ? 5.193 -15.581 -3.360 1.00 97.19 80 PRO A O 1
ATOM 593 N N . SER A 1 81 ? 6.876 -16.653 -4.389 1.00 96.44 81 SER A N 1
ATOM 594 C CA . SER A 1 81 ? 7.947 -16.130 -3.543 1.00 96.44 81 SER A CA 1
ATOM 595 C C . SER A 1 81 ? 8.714 -14.967 -4.176 1.00 96.44 81 SER A C 1
ATOM 597 O O . SER A 1 81 ? 9.562 -14.383 -3.495 1.00 96.44 81 SER A O 1
ATOM 599 N N . GLU A 1 82 ? 8.384 -14.598 -5.420 1.00 97.56 82 GLU A N 1
ATOM 600 C CA . GLU A 1 82 ? 9.030 -13.517 -6.162 1.00 97.56 82 GLU A CA 1
ATOM 601 C C . GLU A 1 82 ? 8.719 -12.152 -5.534 1.00 97.56 82 GLU A C 1
ATOM 603 O O . GLU A 1 82 ? 7.658 -11.552 -5.734 1.00 97.56 82 GLU A O 1
ATOM 608 N N . ARG A 1 83 ? 9.656 -11.661 -4.721 1.00 96.38 83 ARG A N 1
ATOM 609 C CA . ARG A 1 83 ? 9.451 -10.465 -3.895 1.00 96.38 83 ARG A CA 1
ATOM 610 C C . ARG A 1 83 ? 9.362 -9.201 -4.730 1.00 96.38 83 ARG A C 1
ATOM 612 O O . ARG A 1 83 ? 8.578 -8.321 -4.378 1.00 96.38 83 ARG A O 1
ATOM 619 N N . ASP A 1 84 ? 10.112 -9.135 -5.824 1.00 96.19 84 ASP A N 1
ATOM 620 C CA . ASP A 1 84 ? 10.133 -7.957 -6.687 1.00 96.19 84 ASP A CA 1
ATOM 621 C C . ASP A 1 84 ? 8.802 -7.808 -7.426 1.00 96.19 84 ASP A C 1
ATOM 623 O O . ASP A 1 84 ? 8.284 -6.700 -7.558 1.00 96.19 84 ASP A O 1
ATOM 627 N N . ALA A 1 85 ? 8.169 -8.921 -7.811 1.00 97.81 85 ALA A N 1
ATOM 628 C CA . ALA A 1 85 ? 6.836 -8.891 -8.401 1.00 97.81 85 ALA A CA 1
ATOM 629 C C . ALA A 1 85 ? 5.752 -8.519 -7.380 1.00 97.81 85 ALA A C 1
ATOM 631 O O . ALA A 1 85 ? 4.856 -7.741 -7.699 1.00 97.81 85 ALA A O 1
ATOM 632 N N . ILE A 1 86 ? 5.853 -9.006 -6.137 1.00 98.31 86 ILE A N 1
ATOM 633 C CA . ILE A 1 86 ? 4.936 -8.621 -5.049 1.00 98.31 86 ILE A CA 1
ATOM 634 C C . ILE A 1 86 ? 5.047 -7.118 -4.751 1.00 98.31 86 ILE A C 1
ATOM 636 O O . ILE A 1 86 ? 4.029 -6.434 -4.624 1.00 98.31 86 ILE A O 1
ATOM 640 N N . ALA A 1 87 ? 6.271 -6.589 -4.662 1.00 97.75 87 ALA A N 1
ATOM 641 C CA . ALA A 1 87 ? 6.516 -5.163 -4.459 1.00 97.75 87 ALA A CA 1
ATOM 642 C C . ALA A 1 87 ? 6.041 -4.323 -5.655 1.00 97.75 87 ALA A C 1
ATOM 644 O O . ALA A 1 87 ? 5.389 -3.291 -5.468 1.00 97.75 87 ALA A O 1
ATOM 645 N N . GLY A 1 88 ? 6.299 -4.795 -6.876 1.00 97.75 88 GLY A N 1
ATOM 646 C CA . GLY A 1 88 ? 5.820 -4.187 -8.112 1.00 97.75 88 GLY A CA 1
ATOM 647 C C . GLY A 1 88 ? 4.297 -4.096 -8.162 1.00 97.75 88 GLY A C 1
ATOM 648 O O . GLY A 1 88 ? 3.759 -3.006 -8.351 1.00 97.75 88 GLY A O 1
ATOM 649 N N . LEU A 1 89 ? 3.595 -5.201 -7.881 1.00 98.56 89 LEU A N 1
ATOM 650 C CA . LEU A 1 89 ? 2.131 -5.252 -7.834 1.00 98.56 89 LEU A CA 1
ATOM 651 C C . LEU A 1 89 ? 1.553 -4.277 -6.801 1.00 98.56 89 LEU A C 1
ATOM 653 O O . LEU A 1 89 ? 0.600 -3.554 -7.099 1.00 98.56 89 LEU A O 1
ATOM 657 N N . ALA A 1 90 ? 2.132 -4.227 -5.599 1.00 98.38 90 ALA A N 1
ATOM 658 C CA . ALA A 1 90 ? 1.705 -3.276 -4.578 1.00 98.38 90 ALA A CA 1
ATOM 659 C C . ALA A 1 90 ? 1.902 -1.823 -5.050 1.00 98.38 90 ALA A C 1
ATOM 661 O O . ALA A 1 90 ? 1.046 -0.972 -4.801 1.00 98.38 90 ALA A O 1
ATOM 662 N N . THR A 1 91 ? 2.996 -1.547 -5.770 1.00 98.00 91 THR A N 1
ATOM 663 C CA . THR A 1 91 ? 3.366 -0.197 -6.222 1.00 98.00 91 THR A CA 1
ATOM 664 C C . THR A 1 91 ? 2.413 0.291 -7.306 1.00 98.00 91 THR A C 1
ATOM 666 O O . THR A 1 91 ? 1.793 1.343 -7.159 1.00 98.00 91 THR A O 1
ATOM 669 N N . VAL A 1 92 ? 2.219 -0.494 -8.369 1.00 98.38 92 VAL A N 1
ATOM 670 C CA . VAL A 1 92 ? 1.275 -0.138 -9.443 1.00 98.38 92 VAL A CA 1
ATOM 671 C C . VAL A 1 92 ? -0.164 -0.120 -8.935 1.00 98.38 92 VAL A C 1
ATOM 673 O O . VAL A 1 92 ? -0.962 0.714 -9.354 1.00 98.38 92 VAL A O 1
ATOM 676 N N . GLY A 1 93 ? -0.487 -0.980 -7.964 1.00 98.00 93 GLY A N 1
ATOM 677 C CA . GLY A 1 93 ? -1.764 -0.954 -7.268 1.00 98.00 93 GLY A CA 1
ATOM 678 C C . GLY A 1 93 ? -2.007 0.369 -6.543 1.00 98.00 93 GLY A C 1
ATOM 679 O O . GLY A 1 93 ? -3.127 0.872 -6.598 1.00 98.00 93 GLY A O 1
ATOM 680 N N . LEU A 1 94 ? -0.988 0.936 -5.888 1.00 98.12 94 LEU A N 1
ATOM 681 C CA . LEU A 1 94 ? -1.066 2.240 -5.225 1.00 98.12 94 LEU A CA 1
ATOM 682 C C . LEU A 1 94 ? -1.287 3.375 -6.236 1.00 98.12 94 LEU A C 1
ATOM 684 O O . LEU A 1 94 ? -2.197 4.185 -6.053 1.00 98.12 94 LEU A O 1
ATOM 688 N N . TYR A 1 95 ? -0.511 3.402 -7.324 1.00 97.75 95 TYR A N 1
ATOM 689 C CA . TYR A 1 95 ? -0.674 4.404 -8.384 1.00 97.75 95 TYR A CA 1
ATOM 690 C C . TYR A 1 95 ? -2.065 4.342 -9.020 1.00 97.75 95 TYR A C 1
ATOM 692 O O . TYR A 1 95 ? -2.760 5.353 -9.069 1.00 97.75 95 TYR A O 1
ATOM 700 N N . ARG A 1 96 ? -2.543 3.147 -9.383 1.00 97.25 96 ARG A N 1
ATOM 701 C CA . ARG A 1 96 ? -3.878 2.959 -9.972 1.00 97.25 96 ARG A CA 1
ATOM 702 C C . ARG A 1 96 ? -5.011 3.497 -9.094 1.00 97.25 96 ARG A C 1
ATOM 704 O O . ARG A 1 96 ? -6.007 3.980 -9.611 1.00 97.25 96 ARG A O 1
ATOM 711 N N . ARG A 1 97 ? -4.902 3.370 -7.767 1.00 97.00 97 ARG A N 1
ATOM 712 C CA . ARG A 1 97 ? -5.957 3.800 -6.827 1.00 97.00 97 ARG A CA 1
ATOM 713 C C . ARG A 1 97 ? -5.956 5.290 -6.527 1.00 97.00 97 ARG A C 1
ATOM 715 O O . ARG A 1 97 ? -6.928 5.785 -5.974 1.00 97.00 97 ARG A O 1
ATOM 722 N N . THR A 1 98 ? -4.854 5.967 -6.809 1.00 97.12 98 THR A N 1
ATOM 723 C CA . THR A 1 98 ? -4.679 7.395 -6.518 1.00 97.12 98 THR A CA 1
ATOM 724 C C . THR A 1 98 ? -4.752 8.248 -7.777 1.00 97.12 98 THR A C 1
ATOM 726 O O . THR A 1 98 ? -5.001 9.450 -7.695 1.00 97.12 98 THR A O 1
ATOM 729 N N . GLU A 1 99 ? -4.572 7.642 -8.948 1.00 95.94 99 GLU A N 1
ATOM 730 C CA . GLU A 1 99 ? -4.713 8.313 -10.229 1.00 95.94 99 GLU A CA 1
ATOM 731 C C . GLU A 1 99 ? -6.132 8.867 -10.421 1.00 95.94 99 GLU A C 1
ATOM 733 O O . GLU A 1 99 ? -7.125 8.149 -10.351 1.00 95.94 99 GLU A O 1
ATOM 738 N N . GLY A 1 100 ? -6.221 10.175 -10.677 1.00 95.06 100 GLY A N 1
ATOM 739 C CA . GLY A 1 100 ? -7.488 10.867 -10.931 1.00 95.06 100 GLY A CA 1
ATOM 740 C C . GLY A 1 100 ? -8.325 11.192 -9.688 1.00 95.06 100 GLY A C 1
ATOM 741 O O . GLY A 1 100 ? -9.348 11.862 -9.825 1.00 95.06 100 GLY A O 1
ATOM 742 N N . GLU A 1 101 ? -7.894 10.777 -8.497 1.00 97.44 101 GLU A N 1
ATOM 743 C CA . GLU A 1 101 ? -8.577 11.065 -7.234 1.00 97.44 101 GLU A CA 1
ATOM 744 C C . GLU A 1 101 ? -8.221 12.460 -6.681 1.00 97.44 101 GLU A C 1
ATOM 746 O O . GLU A 1 101 ? -7.118 12.976 -6.874 1.00 97.44 101 GLU A O 1
ATOM 751 N N . ASP A 1 102 ? -9.155 13.076 -5.948 1.00 97.00 102 ASP A N 1
ATOM 752 C CA . ASP A 1 102 ? -8.942 14.359 -5.261 1.00 97.00 102 ASP A CA 1
ATOM 753 C C . ASP A 1 102 ? -8.581 14.113 -3.787 1.00 97.00 102 ASP A C 1
ATOM 755 O O . ASP A 1 102 ? -9.456 13.893 -2.943 1.00 97.00 102 ASP A O 1
ATOM 759 N N . GLU A 1 103 ? -7.280 14.171 -3.465 1.00 96.38 103 GLU A N 1
ATOM 760 C CA . GLU A 1 103 ? -6.780 13.994 -2.091 1.00 96.38 103 GLU A CA 1
ATOM 761 C C . GLU A 1 103 ? -7.467 14.947 -1.100 1.00 96.38 103 GLU A C 1
ATOM 763 O O . GLU A 1 103 ? -7.771 14.557 0.031 1.00 96.38 103 GLU A O 1
ATOM 768 N N . GLY A 1 104 ? -7.712 16.199 -1.496 1.00 97.06 104 GLY A N 1
ATOM 769 C CA . GLY A 1 104 ? -8.294 17.212 -0.620 1.00 97.06 104 GLY A CA 1
ATOM 770 C C . GLY A 1 104 ? -9.741 16.886 -0.263 1.00 97.06 104 GLY A C 1
ATOM 771 O O . GLY A 1 104 ? -10.121 16.944 0.912 1.00 97.06 104 GLY A O 1
ATOM 772 N N . ALA A 1 105 ? -10.533 16.496 -1.263 1.00 96.69 105 ALA A N 1
ATOM 773 C CA . ALA A 1 105 ? -11.911 16.064 -1.064 1.00 96.69 105 ALA A CA 1
ATOM 774 C C . ALA A 1 105 ? -11.984 14.783 -0.219 1.00 96.69 105 ALA A C 1
ATOM 776 O O . ALA A 1 105 ? -12.729 14.742 0.764 1.00 96.69 105 ALA A O 1
ATOM 777 N N . LEU A 1 106 ? -11.170 13.772 -0.545 1.00 96.75 106 LEU A N 1
ATOM 778 C CA . LEU A 1 106 ? -11.108 12.515 0.202 1.00 96.75 106 LEU A CA 1
ATOM 779 C C . LEU A 1 106 ? -10.737 12.750 1.663 1.00 96.75 106 LEU A C 1
ATOM 781 O O . LEU A 1 106 ? -11.448 12.284 2.550 1.00 96.75 106 LEU A O 1
ATOM 785 N N . ARG A 1 107 ? -9.697 13.546 1.933 1.00 97.00 107 ARG A N 1
ATOM 786 C CA . ARG A 1 107 ? -9.277 13.863 3.303 1.00 97.00 107 ARG A CA 1
ATOM 787 C C . ARG A 1 107 ? -10.359 14.608 4.079 1.00 97.00 107 ARG A C 1
ATOM 789 O O . ARG A 1 107 ? -10.614 14.280 5.235 1.00 97.00 107 ARG A O 1
ATOM 796 N N . SER A 1 108 ? -11.046 15.559 3.442 1.00 97.44 108 SER A N 1
ATOM 797 C CA . SER A 1 108 ? -12.155 16.286 4.073 1.00 97.44 108 SER A CA 1
ATOM 798 C C . SER A 1 108 ? -13.302 15.366 4.506 1.00 97.44 108 SER A C 1
ATOM 800 O O . SER A 1 108 ? -13.986 15.680 5.484 1.00 97.44 108 SER A O 1
ATOM 802 N N . ILE A 1 109 ? -13.545 14.274 3.775 1.00 97.00 109 ILE A N 1
ATOM 803 C CA . ILE A 1 109 ? -14.540 13.257 4.136 1.00 97.00 109 ILE A CA 1
ATOM 804 C C . ILE A 1 109 ? -13.960 12.316 5.200 1.00 97.00 109 ILE A C 1
ATOM 806 O O . ILE A 1 109 ? -14.612 12.057 6.206 1.00 97.00 109 ILE A O 1
ATOM 810 N N . ALA A 1 110 ? -12.720 11.854 5.020 1.00 96.31 110 ALA A N 1
ATOM 811 C CA . ALA A 1 110 ? -12.057 10.895 5.901 1.00 96.31 110 ALA A CA 1
ATOM 812 C C . ALA A 1 110 ? -11.912 11.392 7.342 1.00 96.31 110 ALA A C 1
ATOM 814 O O . ALA A 1 110 ? -11.921 10.590 8.275 1.00 96.31 110 ALA A O 1
ATOM 815 N N . ASP A 1 111 ? -11.752 12.702 7.520 1.00 95.62 111 ASP A N 1
ATOM 816 C CA . ASP A 1 111 ? -11.559 13.324 8.828 1.00 95.62 111 ASP A CA 1
ATOM 817 C C . ASP A 1 111 ? -12.897 13.667 9.528 1.00 95.62 111 ASP A C 1
ATOM 819 O O . ASP A 1 111 ? -12.894 14.208 10.638 1.00 95.62 111 ASP A O 1
ATOM 823 N N . GLN A 1 112 ? -14.050 13.334 8.926 1.00 96.00 112 GLN A N 1
ATOM 824 C CA . GLN A 1 112 ? -15.348 13.455 9.596 1.00 96.00 112 GLN A CA 1
ATOM 825 C C . GLN A 1 112 ? -15.498 12.410 10.720 1.00 96.00 112 GLN A C 1
ATOM 827 O O . GLN A 1 112 ? -15.057 11.268 10.567 1.00 96.00 112 GLN A O 1
ATOM 832 N N . PRO A 1 113 ? -16.161 12.744 11.846 1.00 89.62 113 PRO A N 1
ATOM 833 C CA . PRO A 1 113 ? -16.269 11.847 13.003 1.00 89.62 113 PRO A CA 1
ATOM 834 C C . PRO A 1 113 ? -16.944 10.494 12.729 1.00 89.62 113 PRO A C 1
ATOM 836 O O . PRO A 1 113 ? -16.670 9.517 13.423 1.00 89.62 113 PRO A O 1
ATOM 839 N N . ASP A 1 114 ? -17.848 10.435 11.755 1.00 91.69 114 ASP A N 1
ATOM 840 C CA . ASP A 1 114 ? -18.620 9.252 11.370 1.00 91.69 114 ASP A CA 1
ATOM 841 C C . ASP A 1 114 ? -17.979 8.442 10.231 1.00 91.69 114 ASP A C 1
ATOM 843 O O . ASP A 1 114 ? -18.389 7.308 9.982 1.00 91.69 114 ASP A O 1
ATOM 847 N N . ALA A 1 115 ? -16.917 8.955 9.602 1.00 93.31 115 ALA A N 1
ATOM 848 C CA . ALA A 1 115 ? -16.230 8.301 8.489 1.00 93.31 115 ALA A CA 1
ATOM 849 C C . ALA A 1 115 ? -15.246 7.199 8.922 1.00 93.31 115 ALA A C 1
ATOM 851 O O . ALA A 1 115 ? -14.594 6.588 8.077 1.00 93.31 115 ALA A O 1
ATOM 852 N N . ALA A 1 116 ? -15.104 6.915 10.222 1.00 88.62 116 ALA A N 1
ATOM 853 C CA . ALA A 1 116 ? -14.126 5.939 10.720 1.00 88.62 116 ALA A CA 1
ATOM 854 C C . ALA A 1 116 ? -14.326 4.521 10.143 1.00 88.62 116 ALA A C 1
ATOM 856 O O . ALA A 1 116 ? -13.355 3.787 9.960 1.00 88.62 116 ALA A O 1
ATOM 857 N N . ALA A 1 117 ? -15.574 4.143 9.844 1.00 91.00 117 ALA A N 1
ATOM 858 C CA . ALA A 1 117 ? -15.925 2.867 9.216 1.00 91.00 117 ALA A CA 1
ATOM 859 C C . ALA A 1 117 ? -16.090 2.959 7.685 1.00 91.00 117 ALA A C 1
ATOM 861 O O . ALA A 1 117 ? -16.384 1.946 7.054 1.00 91.00 117 ALA A O 1
ATOM 862 N N . ASP A 1 118 ? -15.904 4.140 7.081 1.00 96.50 118 ASP A N 1
ATOM 863 C CA . ASP A 1 118 ? -15.944 4.308 5.625 1.00 96.50 118 ASP A CA 1
ATOM 864 C C . ASP A 1 118 ? -14.650 3.767 5.009 1.00 96.50 118 ASP A C 1
ATOM 866 O O . ASP A 1 118 ? -13.659 4.472 4.812 1.00 96.50 118 ASP A O 1
ATOM 870 N N . VAL A 1 119 ? -14.654 2.464 4.742 1.00 97.38 119 VAL A N 1
ATOM 871 C CA . VAL A 1 119 ? -13.490 1.736 4.233 1.00 97.38 119 VAL A CA 1
ATOM 872 C C . VAL A 1 119 ? -12.937 2.344 2.951 1.00 97.38 119 VAL A C 1
ATOM 874 O O . VAL A 1 119 ? -11.717 2.404 2.797 1.00 97.38 119 VAL A O 1
ATOM 877 N N . VAL A 1 120 ? -13.803 2.804 2.048 1.00 96.25 120 VAL A N 1
ATOM 878 C CA . VAL A 1 120 ? -13.383 3.337 0.748 1.00 96.25 120 VAL A CA 1
ATOM 879 C C . VAL A 1 120 ? -12.567 4.607 0.955 1.00 96.25 120 VAL A C 1
ATOM 881 O O . VAL A 1 120 ? -11.418 4.684 0.516 1.00 96.25 120 VAL A O 1
ATOM 884 N N . VAL A 1 121 ? -13.121 5.571 1.690 1.00 97.69 121 VAL A N 1
ATOM 885 C CA . VAL A 1 121 ? -12.480 6.871 1.904 1.00 97.69 121 VAL A CA 1
ATOM 886 C C . VAL A 1 121 ? -11.239 6.753 2.792 1.00 97.69 121 VAL A C 1
ATOM 888 O O . VAL A 1 121 ? -10.220 7.396 2.519 1.00 97.69 121 VAL A O 1
ATOM 891 N N . GLN A 1 122 ? -11.278 5.911 3.831 1.00 98.38 122 GLN A N 1
ATOM 892 C CA . GLN A 1 122 ? -10.118 5.706 4.704 1.00 98.38 122 GLN A CA 1
ATOM 893 C C . GLN A 1 122 ? -8.963 5.021 3.965 1.00 98.38 122 GLN A C 1
ATOM 895 O O . GLN A 1 122 ? -7.812 5.414 4.160 1.00 98.38 122 GLN A O 1
ATOM 900 N N . CYS A 1 123 ? -9.249 4.044 3.094 1.00 98.44 123 CYS A N 1
ATOM 901 C CA . CYS A 1 123 ? -8.218 3.403 2.278 1.00 98.44 123 CYS A CA 1
ATOM 902 C C . CYS A 1 123 ? -7.609 4.369 1.264 1.00 98.44 123 CYS A C 1
ATOM 904 O O . CYS A 1 123 ? -6.388 4.472 1.208 1.00 98.44 123 CYS A O 1
ATOM 906 N N . ALA A 1 124 ? -8.436 5.110 0.523 1.00 98.25 124 ALA A N 1
ATOM 907 C CA . ALA A 1 124 ? -7.942 6.065 -0.466 1.00 98.25 124 ALA A CA 1
ATOM 908 C C . ALA A 1 124 ? -7.092 7.170 0.188 1.00 98.25 124 ALA A C 1
ATOM 910 O O . ALA A 1 124 ? -6.014 7.508 -0.290 1.00 98.25 124 ALA A O 1
ATOM 911 N N . THR A 1 125 ? -7.514 7.681 1.348 1.00 98.56 125 THR A N 1
ATOM 912 C CA . THR A 1 125 ? -6.728 8.685 2.086 1.00 98.56 125 THR A CA 1
ATOM 913 C C . THR A 1 125 ? -5.406 8.107 2.602 1.00 98.56 125 THR A C 1
ATOM 915 O O . THR A 1 125 ? -4.378 8.778 2.534 1.00 98.56 125 THR A O 1
ATOM 918 N N . ALA A 1 126 ? -5.405 6.858 3.081 1.00 98.62 126 ALA A N 1
ATOM 919 C CA . ALA A 1 126 ? -4.180 6.180 3.503 1.00 98.62 126 ALA A CA 1
ATOM 920 C C . ALA A 1 126 ? -3.217 5.922 2.332 1.00 98.62 126 ALA A C 1
ATOM 922 O O . ALA A 1 126 ? -2.007 6.015 2.519 1.00 98.62 126 ALA A O 1
ATOM 923 N N . ASP A 1 127 ? -3.735 5.647 1.133 1.00 98.62 127 ASP A N 1
ATOM 924 C CA . ASP A 1 127 ? -2.936 5.526 -0.089 1.00 98.62 127 ASP A CA 1
ATOM 925 C C . ASP A 1 127 ? -2.212 6.855 -0.410 1.00 98.62 127 ASP A C 1
ATOM 927 O O . ASP A 1 127 ? -1.007 6.862 -0.663 1.00 98.62 127 ASP A O 1
ATOM 931 N N . PHE A 1 128 ? -2.884 8.006 -0.287 1.00 98.62 128 PHE A N 1
ATOM 932 C CA . PHE A 1 128 ? -2.231 9.320 -0.417 1.00 98.62 128 PHE A CA 1
ATOM 933 C C . PHE A 1 128 ? -1.231 9.627 0.708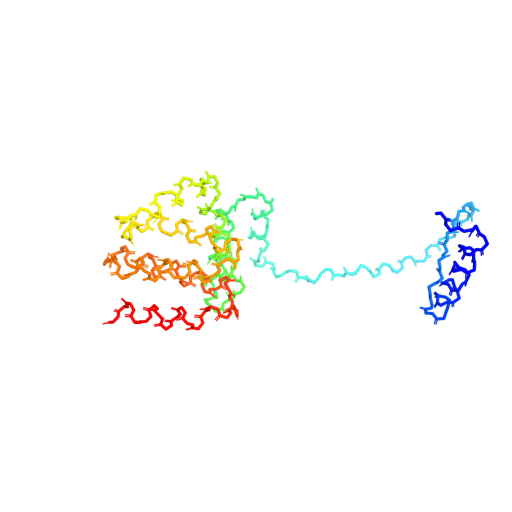 1.00 98.62 128 PHE A C 1
ATOM 935 O O . PHE A 1 128 ? -0.194 10.260 0.484 1.00 98.62 128 PHE A O 1
ATOM 942 N N . ASP A 1 129 ? -1.513 9.191 1.937 1.00 98.50 129 ASP A N 1
ATOM 943 C CA . ASP A 1 129 ? -0.553 9.298 3.036 1.00 98.50 129 ASP A CA 1
ATOM 944 C C . ASP A 1 129 ? 0.709 8.465 2.734 1.00 98.50 129 ASP A C 1
ATOM 946 O O . ASP A 1 129 ? 1.820 8.971 2.901 1.00 98.50 129 ASP A O 1
ATOM 950 N N . ALA A 1 130 ? 0.551 7.249 2.204 1.00 98.38 130 ALA A N 1
ATOM 951 C CA . ALA A 1 130 ? 1.640 6.374 1.775 1.00 98.38 130 ALA A CA 1
ATOM 952 C C . ALA A 1 130 ? 2.463 6.961 0.616 1.00 98.38 130 ALA A C 1
ATOM 954 O O . ALA A 1 130 ? 3.688 6.999 0.712 1.00 98.38 130 ALA A O 1
ATOM 955 N N . LEU A 1 131 ? 1.821 7.493 -0.432 1.00 97.50 131 LEU A N 1
ATOM 956 C CA . LEU A 1 131 ? 2.514 8.168 -1.544 1.00 97.50 131 LEU A CA 1
ATOM 957 C C . LEU A 1 131 ? 3.371 9.349 -1.081 1.00 97.50 131 LEU A C 1
ATOM 959 O O . LEU A 1 131 ? 4.440 9.605 -1.628 1.00 97.50 131 LEU A O 1
ATOM 963 N N . ALA A 1 132 ? 2.917 10.059 -0.051 1.00 96.94 132 ALA A N 1
ATOM 964 C CA . ALA A 1 132 ? 3.655 11.157 0.560 1.00 96.94 132 ALA A CA 1
ATOM 965 C C . ALA A 1 132 ? 4.722 10.692 1.576 1.00 96.94 132 ALA A C 1
ATOM 967 O O . ALA A 1 132 ? 5.311 11.528 2.264 1.00 96.94 132 ALA A O 1
ATOM 968 N N . GLY A 1 133 ? 4.940 9.381 1.736 1.00 97.62 133 GLY A N 1
ATOM 969 C CA . GLY A 1 133 ? 5.867 8.803 2.714 1.00 97.62 133 GLY A CA 1
ATOM 970 C C . GLY A 1 133 ? 5.422 8.960 4.173 1.00 97.62 133 GLY A C 1
ATOM 971 O O . GLY A 1 133 ? 6.212 8.763 5.095 1.00 97.62 133 GLY A O 1
ATOM 972 N N . ARG A 1 134 ? 4.157 9.321 4.423 1.00 98.38 134 ARG A N 1
ATOM 973 C CA . ARG A 1 134 ? 3.574 9.484 5.766 1.00 98.38 134 ARG A CA 1
ATOM 974 C C . ARG A 1 134 ? 3.087 8.135 6.304 1.00 98.38 134 ARG A C 1
ATOM 976 O O . ARG A 1 134 ? 1.923 7.986 6.673 1.00 98.38 134 ARG A O 1
ATOM 983 N N . TRP A 1 135 ? 3.984 7.154 6.378 1.00 98.56 135 TRP A N 1
ATOM 984 C CA . TRP A 1 135 ? 3.656 5.759 6.698 1.00 98.56 135 TRP A CA 1
ATOM 985 C C . TRP A 1 135 ? 2.922 5.581 8.027 1.00 98.56 135 TRP A C 1
ATOM 987 O O . TRP A 1 135 ? 1.894 4.912 8.065 1.00 98.56 135 TRP A O 1
ATOM 997 N N . SER A 1 136 ? 3.381 6.235 9.102 1.00 98.50 136 SER A N 1
ATOM 998 C CA . SER A 1 136 ? 2.690 6.176 10.401 1.00 98.50 136 SER A CA 1
ATOM 999 C C . SER A 1 136 ? 1.236 6.636 10.293 1.00 98.50 136 SER A C 1
ATOM 1001 O O . SER A 1 136 ? 0.353 5.982 10.834 1.00 98.50 136 SER A O 1
ATOM 1003 N N . LEU A 1 137 ? 0.976 7.721 9.554 1.00 98.31 137 LEU A N 1
ATOM 1004 C CA . LEU A 1 137 ? -0.373 8.261 9.385 1.00 98.31 137 LEU A CA 1
ATOM 1005 C C . LEU A 1 137 ? -1.259 7.300 8.581 1.00 98.31 137 LEU A C 1
ATOM 1007 O O . LEU A 1 137 ? -2.386 7.024 8.991 1.00 98.31 137 LEU A O 1
ATOM 1011 N N . ALA A 1 138 ? -0.727 6.747 7.487 1.00 98.62 138 ALA A N 1
ATOM 1012 C CA . ALA A 1 138 ? -1.420 5.751 6.677 1.00 98.62 138 ALA A CA 1
ATOM 1013 C C . ALA A 1 138 ? -1.784 4.508 7.507 1.00 98.62 138 ALA A C 1
ATOM 1015 O O . ALA A 1 138 ? -2.931 4.057 7.504 1.00 98.62 138 ALA A O 1
ATOM 1016 N N . PHE A 1 139 ? -0.826 3.976 8.271 1.00 98.81 139 PHE A N 1
ATOM 1017 C CA . PHE A 1 139 ? -1.048 2.802 9.108 1.00 98.81 139 PHE A CA 1
ATOM 1018 C C . PHE A 1 139 ? -2.046 3.067 10.230 1.00 98.81 139 PHE A C 1
ATOM 1020 O O . PHE A 1 139 ? -2.979 2.283 10.394 1.00 98.81 139 PHE A O 1
ATOM 1027 N N . ASP A 1 140 ? -1.899 4.161 10.976 1.00 98.38 140 ASP A N 1
ATOM 1028 C CA . ASP A 1 140 ? -2.801 4.493 12.082 1.00 98.38 140 ASP A CA 1
ATOM 1029 C C . ASP A 1 140 ? -4.249 4.653 11.597 1.00 98.38 140 ASP A C 1
ATOM 1031 O O . ASP A 1 140 ? -5.189 4.166 12.243 1.00 98.38 140 ASP A O 1
ATOM 1035 N N . ARG A 1 141 ? -4.429 5.262 10.417 1.00 97.94 141 ARG A N 1
ATOM 1036 C CA . ARG A 1 141 ? -5.728 5.402 9.754 1.00 97.94 141 ARG A CA 1
ATOM 1037 C C . ARG A 1 141 ? -6.343 4.041 9.431 1.00 97.94 141 ARG A C 1
ATOM 1039 O O . ARG A 1 141 ? -7.469 3.762 9.849 1.00 97.94 141 ARG A O 1
ATOM 1046 N N . LEU A 1 142 ? -5.602 3.164 8.753 1.00 98.56 142 LEU A N 1
ATOM 1047 C CA . LEU A 1 142 ? -6.109 1.839 8.387 1.00 98.56 142 LEU A CA 1
ATOM 1048 C C . LEU A 1 142 ? -6.357 0.955 9.611 1.00 98.56 142 LEU A C 1
ATOM 1050 O O . LEU A 1 142 ? -7.386 0.291 9.675 1.00 98.56 142 LEU A O 1
ATOM 1054 N N . VAL A 1 143 ? -5.481 0.970 10.619 1.00 98.50 143 VAL A N 1
ATOM 1055 C CA . VAL A 1 143 ? -5.697 0.213 11.863 1.00 98.50 143 VAL A CA 1
ATOM 1056 C C . VAL A 1 143 ? -6.974 0.682 12.569 1.00 98.50 143 VAL A C 1
ATOM 1058 O O . VAL A 1 143 ? -7.739 -0.141 13.077 1.00 98.50 143 VAL A O 1
ATOM 1061 N N . THR A 1 144 ? -7.233 1.990 12.599 1.00 97.75 144 THR A N 1
ATOM 1062 C CA . THR A 1 144 ? -8.478 2.536 13.156 1.00 97.75 144 THR A CA 1
ATOM 1063 C C . THR A 1 144 ? -9.693 2.043 12.371 1.00 97.75 144 THR A C 1
ATOM 1065 O O . THR A 1 144 ? -10.656 1.565 12.972 1.00 97.75 144 THR A O 1
ATOM 1068 N N . CYS A 1 145 ? -9.615 2.057 11.040 1.00 98.06 145 CYS A N 1
ATOM 1069 C CA . CYS A 1 145 ? -10.678 1.563 10.170 1.00 98.06 145 CYS A CA 1
ATOM 1070 C C . CYS A 1 145 ? -10.920 0.046 10.325 1.00 98.06 145 CYS A C 1
ATOM 1072 O O . CYS A 1 145 ? -12.070 -0.391 10.367 1.00 98.06 145 CYS A O 1
ATOM 1074 N N . VAL A 1 146 ? -9.875 -0.771 10.528 1.00 98.12 146 VAL A N 1
ATOM 1075 C CA . VAL A 1 146 ? -10.010 -2.210 10.850 1.00 98.12 146 VAL A CA 1
ATOM 1076 C C . VAL A 1 146 ? -10.840 -2.421 12.118 1.00 98.12 146 VAL A C 1
ATOM 1078 O O . VAL A 1 146 ? -11.680 -3.317 12.150 1.00 98.12 146 VAL A O 1
ATOM 1081 N N . ARG A 1 147 ? -10.630 -1.607 13.162 1.00 97.38 147 ARG A N 1
ATOM 1082 C CA . ARG A 1 147 ? -11.396 -1.713 14.420 1.00 97.38 147 ARG A CA 1
ATOM 1083 C C . ARG A 1 147 ? -12.859 -1.307 14.256 1.00 97.38 147 ARG A C 1
ATOM 1085 O O . ARG A 1 147 ? -13.709 -1.812 14.983 1.00 97.38 147 ARG A O 1
ATOM 1092 N N . ALA A 1 148 ? -13.134 -0.382 13.340 1.00 96.06 148 ALA A N 1
ATOM 1093 C CA . ALA A 1 148 ? -14.468 0.157 13.091 1.00 96.06 148 ALA A CA 1
ATOM 1094 C C . ALA A 1 148 ? -15.283 -0.656 12.064 1.00 96.06 148 ALA A C 1
ATOM 1096 O O . ALA A 1 148 ? -16.493 -0.463 11.962 1.00 96.06 148 ALA A O 1
ATOM 1097 N N . SER A 1 149 ? -14.644 -1.562 11.319 1.00 96.56 149 SER A N 1
ATOM 1098 C CA . SER A 1 149 ? -15.258 -2.364 10.253 1.00 96.56 149 SER A CA 1
ATOM 1099 C C . SER A 1 149 ? -15.420 -3.838 10.644 1.00 96.56 149 SER A C 1
ATOM 1101 O O . SER A 1 149 ? -14.887 -4.322 11.644 1.00 96.56 149 SER A O 1
ATOM 1103 N N . SER A 1 150 ? -16.193 -4.590 9.855 1.00 96.06 150 SER A N 1
ATOM 1104 C CA . SER A 1 150 ? -16.403 -6.027 10.070 1.00 96.06 150 SER A CA 1
ATOM 1105 C C . SER A 1 150 ? -16.606 -6.770 8.748 1.00 96.06 150 SER A C 1
ATOM 1107 O O . SER A 1 150 ? -16.817 -6.153 7.709 1.00 9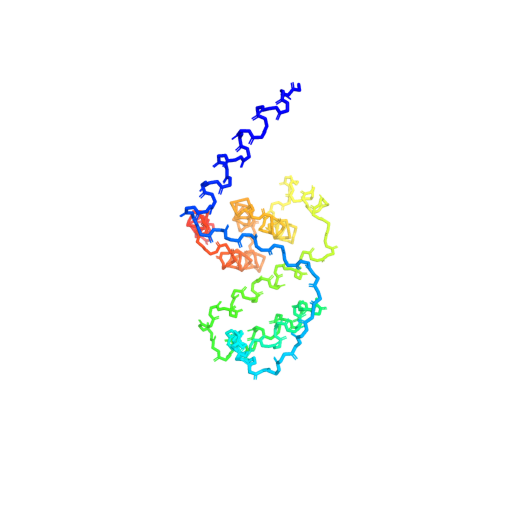6.06 150 SER A O 1
ATOM 1109 N N . GLY A 1 151 ? -16.522 -8.103 8.772 1.00 96.31 151 GLY A N 1
ATOM 1110 C CA . GLY A 1 151 ? -16.785 -8.923 7.587 1.00 96.31 151 GLY A CA 1
ATOM 1111 C C . GLY A 1 151 ? -15.869 -8.581 6.395 1.00 96.31 151 GLY A C 1
ATOM 1112 O O . GLY A 1 151 ? -14.667 -8.397 6.606 1.00 96.31 151 GLY A O 1
ATOM 1113 N N . PRO A 1 152 ? -16.411 -8.509 5.162 1.00 97.19 152 PRO A N 1
ATOM 1114 C CA . PRO A 1 152 ? -15.639 -8.203 3.953 1.00 97.19 152 PRO A CA 1
ATOM 1115 C C . PRO A 1 152 ? -14.909 -6.857 4.003 1.00 97.19 152 PRO A C 1
ATOM 1117 O O . PRO A 1 152 ? -13.782 -6.755 3.530 1.00 97.19 152 PRO A O 1
ATOM 1120 N N . ASP A 1 153 ? -15.514 -5.852 4.634 1.00 97.31 153 ASP A N 1
ATOM 1121 C CA . ASP A 1 153 ? -14.937 -4.512 4.757 1.00 97.31 153 ASP A CA 1
ATOM 1122 C C . ASP A 1 153 ? -13.651 -4.545 5.586 1.00 97.31 153 ASP A C 1
ATOM 1124 O O . ASP A 1 153 ? -12.613 -4.033 5.169 1.00 97.31 153 ASP A O 1
ATOM 1128 N N . ARG A 1 154 ? -13.673 -5.252 6.723 1.00 97.75 154 ARG A N 1
ATOM 1129 C CA . ARG A 1 154 ? -12.477 -5.427 7.561 1.00 97.75 154 ARG A CA 1
ATOM 1130 C C . ARG A 1 154 ? -11.366 -6.172 6.829 1.00 97.75 154 ARG A C 1
ATOM 1132 O O . ARG A 1 154 ? -10.189 -5.870 7.016 1.00 97.75 154 ARG A O 1
ATOM 1139 N N . GLU A 1 155 ? -11.739 -7.144 6.004 1.00 97.94 155 GLU A N 1
ATOM 1140 C CA . GLU A 1 155 ? -10.801 -7.920 5.197 1.00 97.94 155 GLU A CA 1
ATOM 1141 C C . GLU A 1 155 ? -10.151 -7.081 4.087 1.00 97.94 155 GLU A C 1
ATOM 1143 O O . GLU A 1 155 ? -8.949 -7.213 3.836 1.00 97.94 155 GLU A O 1
ATOM 1148 N N . LEU A 1 156 ? -10.907 -6.164 3.478 1.00 98.00 156 LEU A N 1
ATOM 1149 C CA . LEU A 1 156 ? -10.388 -5.209 2.501 1.00 98.00 156 LEU A CA 1
ATOM 1150 C C . LEU A 1 156 ? -9.346 -4.290 3.146 1.00 98.00 156 LEU A C 1
ATOM 1152 O O . LEU A 1 156 ? -8.222 -4.199 2.650 1.00 98.00 156 LEU A O 1
ATOM 1156 N N . VAL A 1 157 ? -9.675 -3.677 4.288 1.00 98.38 157 VAL A N 1
ATOM 1157 C CA . VAL A 1 157 ? -8.739 -2.796 5.009 1.00 98.38 157 VAL A CA 1
ATOM 1158 C C . VAL A 1 157 ? -7.490 -3.568 5.441 1.00 98.38 157 VAL A C 1
ATOM 1160 O O . VAL A 1 157 ? -6.373 -3.080 5.271 1.00 98.38 157 VAL A O 1
ATOM 1163 N N . ARG A 1 158 ? -7.650 -4.800 5.951 1.00 98.31 158 ARG A N 1
ATOM 1164 C CA . ARG A 1 158 ? -6.525 -5.675 6.319 1.00 98.31 158 ARG A CA 1
ATOM 1165 C C . ARG A 1 158 ? -5.605 -5.925 5.126 1.00 98.31 158 ARG A C 1
ATOM 1167 O O . ARG A 1 158 ? -4.390 -5.825 5.274 1.00 98.31 158 ARG A O 1
ATOM 1174 N N . SER A 1 159 ? -6.173 -6.239 3.965 1.00 97.94 159 SER A N 1
ATOM 1175 C CA . SER A 1 159 ? -5.415 -6.491 2.736 1.00 97.94 159 SER A CA 1
ATOM 1176 C C . SER A 1 159 ? -4.656 -5.244 2.284 1.00 97.94 159 SER A C 1
ATOM 1178 O O . SER A 1 159 ? -3.455 -5.326 2.031 1.00 97.94 159 SER A O 1
ATOM 1180 N N . ARG A 1 160 ? -5.304 -4.070 2.309 1.00 98.38 160 ARG A N 1
ATOM 1181 C CA . ARG A 1 160 ? -4.650 -2.789 2.006 1.00 98.38 160 ARG A CA 1
ATOM 1182 C C . ARG A 1 160 ? -3.467 -2.515 2.937 1.00 98.38 160 ARG A C 1
ATOM 1184 O O . ARG A 1 160 ? -2.409 -2.096 2.484 1.00 98.38 160 ARG A O 1
ATOM 1191 N N . LEU A 1 161 ? -3.614 -2.801 4.228 1.00 98.31 161 LEU A N 1
ATOM 1192 C CA . LEU A 1 161 ? -2.553 -2.614 5.218 1.00 98.31 161 LEU A CA 1
ATOM 1193 C C . LEU A 1 161 ? -1.337 -3.515 4.934 1.00 98.31 161 LEU A C 1
ATOM 1195 O O . LEU A 1 161 ? -0.197 -3.079 5.076 1.00 98.31 161 LEU A O 1
ATOM 1199 N N . LEU A 1 162 ? -1.569 -4.751 4.479 1.00 98.12 162 LEU A N 1
ATOM 1200 C CA . LEU A 1 162 ? -0.490 -5.649 4.061 1.00 98.12 162 LEU A CA 1
ATOM 1201 C C . LEU A 1 162 ? 0.237 -5.149 2.810 1.00 98.12 162 LEU A C 1
ATOM 1203 O O . LEU A 1 162 ? 1.464 -5.205 2.787 1.00 98.12 162 LEU A O 1
ATOM 1207 N N . GLU A 1 163 ? -0.485 -4.633 1.814 1.00 98.31 163 GLU A N 1
ATOM 1208 C CA . GLU A 1 163 ? 0.138 -3.992 0.648 1.00 98.31 163 GLU A CA 1
ATOM 1209 C C . GLU A 1 163 ? 1.024 -2.818 1.083 1.00 98.31 163 GLU A C 1
ATOM 1211 O O . GLU A 1 163 ? 2.188 -2.751 0.696 1.00 98.31 163 GLU A O 1
ATOM 1216 N N . LEU A 1 164 ? 0.529 -1.936 1.959 1.00 98.62 164 LEU A N 1
ATOM 1217 C CA . LEU A 1 164 ? 1.326 -0.805 2.442 1.00 98.62 164 LEU A CA 1
ATOM 1218 C C . LEU A 1 164 ? 2.551 -1.244 3.261 1.00 98.62 164 LEU A C 1
ATOM 1220 O O . LEU A 1 164 ? 3.569 -0.562 3.228 1.00 98.62 164 LEU A O 1
ATOM 1224 N N . PHE A 1 165 ? 2.510 -2.385 3.958 1.00 98.62 165 PHE A N 1
ATOM 1225 C CA . PHE A 1 165 ? 3.710 -2.944 4.597 1.00 98.62 165 PHE A CA 1
ATOM 1226 C C . PHE A 1 165 ? 4.755 -3.434 3.603 1.00 98.62 165 PHE A C 1
ATOM 1228 O O . PHE A 1 165 ? 5.942 -3.354 3.909 1.00 98.62 165 PHE A O 1
ATOM 1235 N N . VAL A 1 166 ? 4.335 -3.964 2.453 1.00 98.12 166 VAL A N 1
ATOM 1236 C CA . VAL A 1 166 ? 5.267 -4.325 1.379 1.00 98.12 166 VAL A CA 1
ATOM 1237 C C . VAL A 1 166 ? 5.947 -3.061 0.857 1.00 98.12 166 VAL A C 1
ATOM 1239 O O . VAL A 1 166 ? 7.169 -3.034 0.760 1.00 98.12 166 VAL A O 1
ATOM 1242 N N . LEU A 1 167 ? 5.172 -2.003 0.603 1.00 98.12 167 LEU A N 1
ATOM 1243 C CA . LEU A 1 167 ? 5.681 -0.737 0.067 1.00 98.12 167 LEU A CA 1
ATOM 1244 C C . LEU A 1 167 ? 6.594 0.013 1.035 1.00 98.12 167 LEU A C 1
ATOM 1246 O O . LEU A 1 167 ? 7.618 0.553 0.629 1.00 98.12 167 LEU A O 1
ATOM 1250 N N . ALA A 1 168 ? 6.240 0.032 2.317 1.00 98.06 168 ALA A N 1
ATOM 1251 C CA . ALA A 1 168 ? 7.034 0.698 3.340 1.00 98.06 168 ALA A CA 1
ATOM 1252 C C . ALA A 1 168 ? 8.346 -0.042 3.654 1.00 98.06 168 ALA A C 1
ATOM 1254 O O . ALA A 1 168 ? 9.273 0.557 4.197 1.00 98.06 168 ALA A O 1
ATOM 1255 N N . GLY A 1 169 ? 8.436 -1.341 3.344 1.00 97.00 169 GLY A N 1
ATOM 1256 C CA . GLY A 1 169 ? 9.630 -2.150 3.575 1.00 97.00 169 GLY A CA 1
ATOM 1257 C C . GLY A 1 169 ? 10.094 -2.119 5.035 1.00 97.00 169 GLY A C 1
ATOM 1258 O O . GLY A 1 169 ? 9.416 -2.628 5.930 1.00 97.00 169 GLY A O 1
ATOM 1259 N N . GLU A 1 170 ? 11.270 -1.533 5.268 1.00 97.31 170 GLU A N 1
ATOM 1260 C CA . GLU A 1 170 ? 11.909 -1.423 6.587 1.00 97.31 170 GLU A CA 1
ATOM 1261 C C . GLU A 1 170 ? 11.558 -0.134 7.351 1.00 97.31 170 GLU A C 1
ATOM 1263 O O . GLU A 1 170 ? 12.203 0.177 8.355 1.00 97.31 170 GLU A O 1
ATOM 1268 N N . ASP A 1 171 ? 10.549 0.624 6.910 1.00 98.44 171 ASP A N 1
ATOM 1269 C CA . ASP A 1 171 ? 10.136 1.848 7.597 1.00 98.44 171 ASP A CA 1
ATOM 1270 C C . ASP A 1 171 ? 9.874 1.601 9.104 1.00 98.44 171 ASP A C 1
ATOM 1272 O O . ASP A 1 171 ? 9.202 0.627 9.481 1.00 98.44 171 ASP A O 1
ATOM 1276 N N . PRO A 1 172 ? 10.377 2.473 10.002 1.00 98.25 172 PRO A N 1
ATOM 1277 C CA . PRO A 1 172 ? 10.277 2.279 11.447 1.00 98.25 172 PRO A CA 1
ATOM 1278 C C . PRO A 1 172 ? 8.838 2.235 11.985 1.00 98.25 172 PRO A C 1
ATOM 1280 O O . PRO A 1 172 ? 8.634 1.764 13.107 1.00 98.25 172 PRO A O 1
ATOM 1283 N N . ALA A 1 173 ? 7.833 2.690 11.230 1.00 98.19 173 ALA A N 1
ATOM 1284 C CA . ALA A 1 173 ? 6.430 2.585 11.624 1.00 98.19 173 ALA A CA 1
ATOM 1285 C C . ALA A 1 173 ? 5.868 1.156 11.472 1.00 98.19 173 ALA A C 1
ATOM 1287 O O . ALA A 1 173 ? 4.913 0.790 12.167 1.00 98.19 173 ALA A O 1
ATOM 1288 N N . VAL A 1 174 ? 6.468 0.314 10.618 1.00 98.62 174 VAL A N 1
ATOM 1289 C CA . VAL A 1 174 ? 5.948 -1.025 10.280 1.00 98.62 174 VAL A CA 1
ATOM 1290 C C . VAL A 1 174 ? 5.820 -1.951 11.501 1.00 98.62 174 VAL A C 1
ATOM 1292 O O . VAL A 1 174 ? 4.751 -2.549 11.671 1.00 98.62 174 VAL A O 1
ATOM 1295 N N . PRO A 1 175 ? 6.823 -2.102 12.395 1.00 98.56 175 PRO A N 1
ATOM 1296 C CA . PRO A 1 175 ? 6.708 -3.020 13.533 1.00 98.56 175 PRO A CA 1
ATOM 1297 C C . PRO A 1 175 ? 5.562 -2.665 14.496 1.00 98.56 175 PRO A C 1
ATOM 1299 O O . PRO A 1 175 ? 4.826 -3.549 14.953 1.00 98.56 175 PRO A O 1
ATOM 1302 N N . ALA A 1 176 ? 5.380 -1.371 14.780 1.00 98.31 176 ALA A N 1
ATOM 1303 C CA . ALA A 1 176 ? 4.312 -0.886 15.651 1.00 98.31 176 ALA A CA 1
ATOM 1304 C C . ALA A 1 176 ? 2.934 -1.106 15.009 1.00 98.31 176 ALA A C 1
ATOM 1306 O O . ALA A 1 176 ? 2.029 -1.646 15.650 1.00 98.31 176 ALA A O 1
ATOM 1307 N N . ALA A 1 177 ? 2.803 -0.786 13.721 1.00 98.50 177 ALA A N 1
ATOM 1308 C CA . ALA A 1 177 ? 1.576 -0.978 12.961 1.00 98.50 177 ALA A CA 1
ATOM 1309 C C . ALA A 1 177 ? 1.167 -2.458 12.849 1.00 98.50 177 ALA A C 1
ATOM 1311 O O . ALA A 1 177 ? -0.006 -2.783 13.029 1.00 98.50 177 ALA A O 1
ATOM 1312 N N . ARG A 1 178 ? 2.116 -3.384 12.637 1.00 98.38 178 ARG A N 1
ATOM 1313 C CA . ARG A 1 178 ? 1.842 -4.838 12.633 1.00 98.38 178 ARG A CA 1
ATOM 1314 C C . ARG A 1 178 ? 1.268 -5.315 13.965 1.00 98.38 178 ARG A C 1
ATOM 1316 O O . ARG A 1 178 ? 0.293 -6.066 13.988 1.00 98.38 178 ARG A O 1
ATOM 1323 N N . THR A 1 179 ? 1.845 -4.843 15.068 1.00 98.50 179 THR A N 1
ATOM 1324 C CA . THR A 1 179 ? 1.352 -5.137 16.422 1.00 98.50 179 THR A CA 1
ATOM 1325 C C . THR A 1 179 ? -0.055 -4.568 16.624 1.00 98.50 179 THR A C 1
ATOM 1327 O O . THR A 1 179 ? -0.944 -5.252 17.130 1.00 98.50 179 THR A O 1
ATOM 1330 N N . ALA A 1 180 ? -0.287 -3.330 16.186 1.00 98.44 180 ALA A N 1
ATOM 1331 C CA . ALA A 1 180 ? -1.576 -2.664 16.315 1.00 98.44 180 ALA A CA 1
ATOM 1332 C C . ALA A 1 180 ? -2.682 -3.329 15.474 1.00 98.44 180 ALA A C 1
ATOM 1334 O O . ALA A 1 180 ? -3.815 -3.422 15.953 1.00 98.44 180 ALA A O 1
ATOM 1335 N N . LEU A 1 181 ? -2.349 -3.828 14.276 1.00 98.25 181 LEU A N 1
ATOM 1336 C CA . LEU A 1 181 ? -3.241 -4.625 13.432 1.00 98.25 181 LEU A CA 1
ATOM 1337 C C . LEU A 1 181 ? -3.603 -5.951 14.106 1.00 98.25 181 LEU A C 1
ATOM 1339 O O . LEU A 1 181 ? -4.782 -6.284 14.170 1.00 98.25 181 LEU A O 1
ATOM 1343 N N . ALA A 1 182 ? -2.625 -6.688 14.641 1.00 97.75 182 ALA A N 1
ATOM 1344 C CA . ALA A 1 182 ? -2.901 -7.936 15.355 1.00 97.75 182 ALA A CA 1
ATOM 1345 C C . ALA A 1 182 ? -3.902 -7.701 16.502 1.00 97.75 182 ALA A C 1
ATOM 1347 O O . ALA A 1 182 ? -4.927 -8.370 16.568 1.00 97.75 182 ALA A O 1
ATOM 1348 N N . ASN A 1 183 ? -3.676 -6.670 17.318 1.00 97.69 183 ASN A N 1
ATOM 1349 C CA . ASN A 1 183 ? -4.585 -6.285 18.405 1.00 97.69 183 ASN A CA 1
ATOM 1350 C C . ASN A 1 183 ? -5.957 -5.770 17.932 1.00 97.69 183 ASN A C 1
ATOM 1352 O O . ASN A 1 183 ? -6.872 -5.659 18.736 1.00 97.69 183 ASN A O 1
ATOM 1356 N N . ALA A 1 184 ? -6.102 -5.361 16.671 1.00 95.62 184 ALA A N 1
ATOM 1357 C CA . ALA A 1 184 ? -7.386 -4.936 16.113 1.00 95.62 184 ALA A CA 1
ATOM 1358 C C . ALA A 1 184 ? -8.225 -6.119 15.593 1.00 95.62 184 ALA A C 1
ATOM 1360 O O . ALA A 1 184 ? -9.431 -5.975 15.396 1.00 95.62 184 ALA A O 1
ATOM 1361 N N . LEU A 1 185 ? -7.592 -7.269 15.337 1.00 92.56 185 LEU A N 1
ATOM 1362 C CA . LEU A 1 185 ? -8.235 -8.458 14.775 1.00 92.56 185 LEU A CA 1
ATOM 1363 C C . LEU A 1 185 ? -8.678 -9.480 15.836 1.00 92.56 185 LEU A C 1
ATOM 1365 O O . LEU A 1 185 ? -9.525 -10.320 15.517 1.00 92.56 185 LEU A O 1
ATOM 1369 N N . PHE A 1 186 ? -8.136 -9.400 17.055 1.00 87.31 186 PHE A N 1
ATOM 1370 C CA . PHE A 1 186 ? -8.390 -10.304 18.184 1.00 87.31 186 PHE A CA 1
ATOM 1371 C C . PHE A 1 186 ? -8.939 -9.547 19.393 1.00 87.31 186 PHE A C 1
ATOM 1373 O O . PHE A 1 186 ? -9.802 -10.129 20.087 1.00 87.31 186 PHE A O 1
#